Protein AF-A0A2I0SZM1-F1 (afdb_monomer_lite)

Foldseek 3Di:
DDDDDDPPVPPLVQPDDAPVNVVVVVVVVCVVVVVVVVDDPQKDWDDKAWDFDDPPVVDDDDDDDDDDDDDDDDDDDDPPPRQGWIKIKTWHQDPVRDTHIDIDTHSDDDDPPDDPPDFDDPPDPPCPPPPRDRDPVVLVVCVVVVVQPDPRDADEQEDQDPRSLSSVVVCVVSVGHHDYDYDDDLPDPPRCLVVDDCSNRVVSVPDPD

pLDDT: mean 75.68, std 20.12, range [33.06, 96.94]

Radius of gyration: 27.01 Å; chains: 1; bounding box: 49×53×90 Å

Secondary structure (DSSP, 8-state):
--------------SPPPHHHHHHHHHHHHHHTT-GGG--SSEEEEEEEEE---TTTTS----------------SS-------EEEEEEEEEPTTS-EEEEEEEES-------S-SS------TTTTSTT---SHHHHHHHHHTTTT-SSPPPEEEE-SSHHHHHHHHHHHHTT--EEEE-SS-TT-TT-GGGTS-TTT-GGGTS---

Structure (mmCIF, N/CA/C/O backbone):
data_AF-A0A2I0SZM1-F1
#
_entry.id   AF-A0A2I0SZM1-F1
#
loop_
_atom_site.group_PDB
_atom_site.id
_atom_site.type_symbol
_atom_site.label_atom_id
_atom_site.label_alt_id
_atom_site.label_comp_id
_atom_site.label_asym_id
_atom_site.label_entity_id
_atom_site.label_seq_id
_atom_site.pdbx_PDB_ins_code
_atom_site.Cartn_x
_atom_site.Cartn_y
_atom_site.Cartn_z
_atom_site.occupancy
_atom_site.B_iso_or_equiv
_atom_site.auth_seq_id
_atom_site.auth_comp_id
_atom_site.auth_asym_id
_atom_site.auth_atom_id
_atom_site.pdbx_PDB_model_num
ATOM 1 N N . MET A 1 1 ? 16.345 -33.290 -42.755 1.00 33.59 1 MET A N 1
ATOM 2 C CA . MET A 1 1 ? 16.988 -32.038 -42.302 1.00 33.59 1 MET A CA 1
ATOM 3 C C . MET A 1 1 ? 15.909 -31.065 -41.851 1.00 33.59 1 MET A C 1
ATOM 5 O O . MET A 1 1 ? 15.020 -30.788 -42.637 1.00 33.59 1 MET A O 1
ATOM 9 N N . ARG A 1 2 ? 16.054 -30.572 -40.612 1.00 33.69 2 ARG A N 1
ATOM 10 C CA . ARG A 1 2 ? 15.371 -29.437 -39.955 1.00 33.69 2 ARG A CA 1
ATOM 11 C C . ARG A 1 2 ? 13.871 -29.548 -39.620 1.00 33.69 2 ARG A C 1
ATOM 13 O O . ARG A 1 2 ? 13.007 -29.115 -40.369 1.00 33.69 2 ARG A O 1
ATOM 20 N N . ASN A 1 3 ? 13.643 -30.000 -38.381 1.00 33.06 3 ASN A N 1
ATOM 21 C CA . ASN A 1 3 ? 12.605 -29.507 -37.473 1.00 33.06 3 ASN A CA 1
ATOM 22 C C . ASN A 1 3 ? 12.616 -27.971 -37.408 1.00 33.06 3 ASN A C 1
ATOM 24 O O . ASN A 1 3 ? 13.681 -27.382 -37.218 1.00 33.06 3 ASN A O 1
ATOM 28 N N . GLN A 1 4 ? 11.440 -27.348 -37.430 1.00 36.03 4 GLN A N 1
ATOM 29 C CA . GLN A 1 4 ? 11.178 -26.153 -36.631 1.00 36.03 4 GLN A CA 1
ATOM 30 C C . GLN A 1 4 ? 9.855 -26.359 -35.901 1.00 36.03 4 GLN A C 1
ATOM 32 O O . GLN A 1 4 ? 8.766 -26.246 -36.453 1.00 36.03 4 GLN A O 1
ATOM 37 N N . GLU A 1 5 ? 10.024 -26.752 -34.645 1.00 35.25 5 GLU A N 1
ATOM 38 C CA . GLU A 1 5 ? 9.009 -26.927 -33.627 1.00 35.25 5 GLU A CA 1
ATOM 39 C C . GLU A 1 5 ? 8.238 -25.624 -33.407 1.00 35.25 5 GLU A C 1
ATOM 41 O O . GLU A 1 5 ? 8.792 -24.580 -33.059 1.00 35.25 5 GLU A O 1
ATOM 46 N N . THR A 1 6 ? 6.930 -25.718 -33.611 1.00 37.66 6 THR A N 1
ATOM 47 C CA . THR A 1 6 ? 5.867 -25.266 -32.713 1.00 37.66 6 THR A CA 1
ATOM 48 C C . THR A 1 6 ? 6.337 -24.480 -31.478 1.00 37.66 6 THR A C 1
ATOM 50 O O . THR A 1 6 ? 6.344 -24.991 -30.361 1.00 37.66 6 THR A O 1
ATOM 53 N N . ARG A 1 7 ? 6.645 -23.188 -31.632 1.00 34.78 7 ARG A N 1
ATOM 54 C CA . ARG A 1 7 ? 6.675 -22.252 -30.497 1.00 34.78 7 ARG A CA 1
ATOM 55 C C . ARG A 1 7 ? 5.260 -21.782 -30.188 1.00 34.78 7 ARG A C 1
ATOM 57 O O . ARG A 1 7 ? 4.917 -20.614 -30.342 1.00 34.78 7 ARG A O 1
ATOM 64 N N . LEU A 1 8 ? 4.439 -22.712 -29.707 1.00 35.16 8 LEU A N 1
ATOM 65 C CA . LEU A 1 8 ? 3.380 -22.351 -28.777 1.00 35.16 8 LEU A CA 1
ATOM 66 C C . LEU A 1 8 ? 4.114 -21.874 -27.523 1.00 35.16 8 LEU A C 1
ATOM 68 O O . LEU A 1 8 ? 4.539 -22.687 -26.706 1.00 35.16 8 LEU A O 1
ATOM 72 N N . ASN A 1 9 ? 4.354 -20.563 -27.424 1.00 37.22 9 ASN A N 1
ATOM 73 C CA . ASN A 1 9 ? 4.769 -19.935 -26.177 1.00 37.22 9 ASN A CA 1
ATOM 74 C C . ASN A 1 9 ? 3.686 -20.277 -25.158 1.00 37.22 9 ASN A C 1
ATOM 76 O O . ASN A 1 9 ? 2.629 -19.647 -25.120 1.00 37.22 9 ASN A O 1
ATOM 80 N N . ALA A 1 10 ? 3.933 -21.343 -24.400 1.00 39.97 10 ALA A N 1
ATOM 81 C CA . ALA A 1 10 ? 3.102 -21.772 -23.305 1.00 39.97 10 ALA A CA 1
ATOM 82 C C . ALA A 1 10 ? 3.048 -20.598 -22.335 1.00 39.97 10 ALA A C 1
ATOM 84 O O . ALA A 1 10 ? 3.989 -20.328 -21.589 1.00 39.97 10 ALA A O 1
ATOM 85 N N . ASN A 1 11 ? 1.941 -19.870 -22.418 1.00 43.69 11 ASN A N 1
ATOM 86 C CA . ASN A 1 11 ? 1.450 -19.006 -21.377 1.00 43.69 11 ASN A CA 1
ATOM 87 C C . ASN A 1 11 ? 1.309 -19.907 -20.149 1.00 43.69 11 ASN A C 1
ATOM 89 O O . ASN A 1 11 ? 0.293 -20.582 -19.978 1.00 43.69 11 ASN A O 1
ATOM 93 N N . ILE A 1 12 ? 2.378 -20.004 -19.355 1.00 49.50 12 ILE A N 1
ATOM 94 C CA . ILE A 1 12 ? 2.307 -20.513 -17.994 1.00 49.50 12 ILE A CA 1
ATOM 95 C C . ILE A 1 12 ? 1.435 -19.480 -17.297 1.00 49.50 12 ILE A C 1
ATOM 97 O O . ILE A 1 12 ? 1.938 -18.491 -16.769 1.00 49.50 12 ILE A O 1
ATOM 101 N N . LYS A 1 13 ? 0.114 -19.663 -17.398 1.00 48.97 13 LYS A N 1
ATOM 102 C CA . LYS A 1 13 ? -0.854 -18.966 -16.569 1.00 48.97 13 LYS A CA 1
ATOM 103 C C . LYS A 1 13 ? -0.409 -19.258 -15.151 1.00 48.97 13 LYS A C 1
ATOM 105 O O . LYS A 1 13 ? -0.536 -20.380 -14.674 1.00 48.97 13 LYS A O 1
ATOM 110 N N . SER A 1 14 ? 0.235 -18.274 -14.541 1.00 55.75 14 SER A N 1
ATOM 111 C CA . SER A 1 14 ? 0.505 -18.301 -13.120 1.00 55.75 14 SER A CA 1
ATOM 112 C C . SER A 1 14 ? -0.850 -18.508 -12.444 1.00 55.75 14 SER A C 1
ATOM 114 O O . SER A 1 14 ? -1.769 -17.734 -12.705 1.00 55.75 14 SER A O 1
ATOM 116 N N . ASP A 1 15 ? -0.990 -19.525 -11.586 1.00 64.38 15 ASP A N 1
ATOM 117 C CA . ASP A 1 15 ? -2.185 -19.751 -10.740 1.00 64.38 15 ASP A CA 1
ATOM 118 C C . ASP A 1 15 ? -2.414 -18.597 -9.738 1.00 64.38 15 ASP A C 1
ATOM 120 O O . ASP A 1 15 ? -3.257 -18.654 -8.840 1.00 64.38 15 ASP A O 1
ATOM 124 N N . ARG A 1 16 ? -1.610 -17.542 -9.847 1.00 68.31 16 ARG A N 1
ATOM 125 C CA . ARG A 1 16 ? -1.642 -16.373 -9.008 1.00 68.31 16 ARG A CA 1
ATOM 126 C C . ARG A 1 16 ? -2.795 -15.453 -9.389 1.00 68.31 16 ARG A C 1
ATOM 128 O O . ARG A 1 16 ? -2.839 -14.906 -10.486 1.00 68.31 16 ARG A O 1
ATOM 135 N N . VAL A 1 17 ? -3.636 -15.194 -8.396 1.00 73.75 17 VAL A N 1
ATOM 136 C CA . VAL A 1 17 ? -4.671 -14.163 -8.442 1.00 73.75 17 VAL A CA 1
ATOM 137 C C . VAL A 1 17 ? -4.019 -12.783 -8.310 1.00 73.75 17 VAL A C 1
ATOM 139 O O . VAL A 1 17 ? -3.238 -12.539 -7.384 1.00 73.75 17 VAL A O 1
ATOM 142 N N . MET A 1 18 ? -4.322 -11.878 -9.236 1.00 73.25 18 MET A N 1
ATOM 143 C CA . MET A 1 18 ? -3.811 -10.506 -9.230 1.00 73.25 18 MET A CA 1
ATOM 144 C C . MET A 1 18 ? -4.492 -9.668 -8.136 1.00 73.25 18 MET A C 1
ATOM 146 O O . MET A 1 18 ? -5.662 -9.906 -7.830 1.00 73.25 18 MET A O 1
ATOM 150 N N . PRO A 1 19 ? -3.833 -8.635 -7.570 1.00 74.69 19 PRO A N 1
ATOM 151 C CA . PRO A 1 19 ? -4.442 -7.773 -6.550 1.00 74.69 19 PRO A CA 1
ATOM 152 C C . PRO A 1 19 ? -5.808 -7.198 -6.952 1.00 74.69 19 PRO A C 1
ATOM 154 O O . PRO A 1 19 ? -6.708 -7.090 -6.123 1.00 74.69 19 PRO A O 1
ATOM 157 N N . GLU A 1 20 ? -5.997 -6.889 -8.238 1.00 74.31 20 GLU A N 1
ATOM 158 C CA . GLU A 1 20 ? -7.277 -6.416 -8.773 1.00 74.31 20 GLU A CA 1
ATOM 159 C C . GLU A 1 20 ? -8.387 -7.480 -8.683 1.00 74.31 20 GLU A C 1
ATOM 161 O O . GLU A 1 20 ? -9.535 -7.180 -8.347 1.00 74.31 20 GLU A O 1
ATOM 166 N N . GLU A 1 21 ? -8.051 -8.742 -8.940 1.00 80.50 21 GLU A N 1
ATOM 167 C CA . GLU A 1 21 ? -8.977 -9.867 -8.817 1.00 80.50 21 GLU A CA 1
ATOM 168 C C . GLU A 1 21 ? -9.313 -10.144 -7.347 1.00 80.50 21 GLU A C 1
ATOM 170 O O . GLU A 1 21 ? -10.479 -10.373 -7.024 1.00 80.50 21 GLU A O 1
ATOM 175 N N . ILE A 1 22 ? -8.330 -10.025 -6.445 1.00 85.06 22 ILE A N 1
ATOM 176 C CA . ILE A 1 22 ? -8.539 -10.105 -4.991 1.00 85.06 22 ILE A CA 1
ATOM 177 C C . ILE A 1 22 ? -9.497 -8.996 -4.528 1.00 85.06 22 ILE A C 1
ATOM 179 O O . ILE A 1 22 ? -10.453 -9.260 -3.795 1.00 85.06 22 ILE A O 1
ATOM 183 N N . ALA A 1 23 ? -9.298 -7.757 -4.987 1.00 84.69 23 ALA A N 1
ATOM 184 C CA . ALA A 1 23 ? -10.175 -6.635 -4.655 1.00 84.69 23 ALA A CA 1
ATOM 185 C C . ALA A 1 23 ? -11.615 -6.874 -5.143 1.00 84.69 23 ALA A C 1
ATOM 187 O O . ALA A 1 23 ? -12.583 -6.644 -4.409 1.00 84.69 23 ALA A O 1
ATOM 188 N N . ARG A 1 24 ? -11.769 -7.394 -6.369 1.00 87.94 24 ARG A N 1
ATOM 189 C CA . ARG A 1 24 ? -13.074 -7.758 -6.938 1.00 87.94 2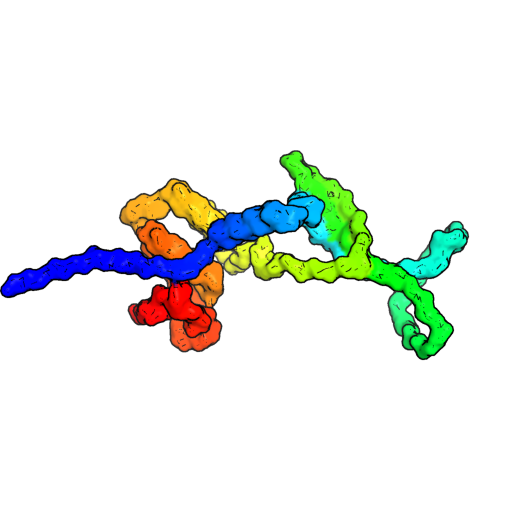4 ARG A CA 1
ATOM 190 C C . ARG A 1 24 ? -13.749 -8.868 -6.136 1.00 87.94 24 ARG A C 1
ATOM 192 O O . ARG A 1 24 ? -14.947 -8.766 -5.865 1.00 87.94 24 ARG A O 1
ATOM 199 N N . TYR A 1 25 ? -12.986 -9.878 -5.725 1.00 93.00 25 TYR A N 1
ATOM 200 C CA . TYR A 1 25 ? -13.462 -10.962 -4.874 1.00 93.00 25 TYR A CA 1
ATOM 201 C C . TYR A 1 25 ? -14.010 -10.431 -3.545 1.00 93.00 25 TYR A C 1
ATOM 203 O O . TYR A 1 25 ? -15.164 -10.703 -3.225 1.00 93.00 25 TYR A O 1
ATOM 211 N N . TYR A 1 26 ? -13.258 -9.606 -2.807 1.00 92.31 26 TYR A N 1
ATOM 212 C CA . TYR A 1 26 ? -13.733 -9.063 -1.528 1.00 92.31 26 TYR A CA 1
ATOM 213 C C . TYR A 1 26 ? -14.965 -8.170 -1.684 1.00 92.31 26 TYR A C 1
ATOM 215 O O . TYR A 1 26 ? -15.902 -8.268 -0.890 1.00 92.31 26 TYR A O 1
ATOM 223 N N . LYS A 1 27 ? -15.017 -7.347 -2.738 1.00 91.06 27 LYS A N 1
ATOM 224 C CA . LYS A 1 27 ? -16.207 -6.542 -3.047 1.00 91.06 27 LYS A CA 1
ATOM 225 C C . LYS A 1 27 ? -17.434 -7.423 -3.287 1.00 91.06 27 LYS A C 1
ATOM 227 O O . LYS A 1 27 ? -18.523 -7.117 -2.801 1.00 91.06 27 LYS A O 1
ATOM 232 N N . HIS A 1 28 ? -17.265 -8.515 -4.030 1.00 94.25 28 HIS A N 1
ATOM 233 C CA . HIS A 1 28 ? -18.331 -9.481 -4.268 1.00 94.25 28 HIS A CA 1
ATOM 234 C C . HIS A 1 28 ? -18.736 -10.206 -2.977 1.00 94.25 28 HIS A C 1
ATOM 236 O O . HIS A 1 28 ? -19.922 -10.285 -2.674 1.00 94.25 28 HIS A O 1
ATOM 242 N N . TYR A 1 29 ? -17.764 -10.644 -2.179 1.00 95.44 29 TYR A N 1
ATOM 243 C CA . TYR A 1 29 ? -17.979 -11.324 -0.905 1.00 95.44 29 TYR A CA 1
ATOM 244 C C . TYR A 1 29 ? -18.788 -10.471 0.079 1.00 95.44 29 TYR A C 1
ATOM 246 O O . TYR A 1 29 ? -19.808 -10.925 0.593 1.00 95.44 29 TYR A O 1
ATOM 254 N N . VAL A 1 30 ? -18.405 -9.203 0.278 1.00 95.00 30 VAL A N 1
ATOM 255 C CA . VAL A 1 30 ? -19.148 -8.256 1.129 1.00 95.00 30 VAL A CA 1
ATOM 256 C C . VAL A 1 30 ? -20.598 -8.120 0.665 1.00 95.00 30 VAL A C 1
ATOM 258 O O . VAL A 1 30 ? -21.500 -8.052 1.500 1.00 95.00 30 VAL A O 1
ATOM 261 N N . LYS A 1 31 ? -20.828 -8.122 -0.656 1.00 93.81 31 LYS A N 1
ATOM 262 C CA . LYS A 1 31 ? -22.170 -8.034 -1.233 1.00 93.81 31 LYS A CA 1
ATOM 263 C C . LYS A 1 31 ? -23.004 -9.287 -0.976 1.00 93.81 31 LYS A C 1
ATOM 265 O O . LYS A 1 31 ? -24.148 -9.165 -0.546 1.00 93.81 31 LYS A O 1
ATOM 270 N N . VAL A 1 32 ? -22.445 -10.460 -1.265 1.00 96.12 32 VAL A N 1
ATOM 271 C CA . VAL A 1 32 ? -23.128 -11.758 -1.141 1.00 96.12 32 VAL A CA 1
ATOM 272 C C . VAL A 1 32 ? -23.446 -12.078 0.318 1.00 96.12 32 VAL A C 1
ATOM 274 O O . VAL A 1 32 ? -24.527 -12.576 0.607 1.00 96.12 32 VAL A O 1
ATOM 277 N N . MET A 1 33 ? -22.550 -11.726 1.240 1.00 96.94 33 MET A N 1
ATOM 278 C CA . MET A 1 33 ? -22.712 -11.996 2.672 1.00 96.94 33 MET A CA 1
ATOM 279 C C . MET A 1 33 ? -23.551 -10.941 3.412 1.00 96.94 33 MET A C 1
ATOM 281 O O . MET A 1 33 ? -23.708 -11.029 4.628 1.00 96.94 33 MET A O 1
ATOM 285 N N . GLY A 1 34 ? -24.077 -9.922 2.720 1.00 95.31 34 GLY A N 1
ATOM 286 C CA . GLY A 1 34 ? -24.935 -8.906 3.341 1.00 95.31 34 GLY A CA 1
ATOM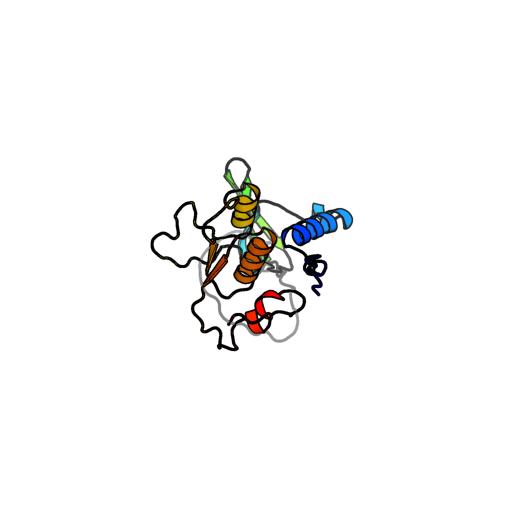 287 C C . GLY A 1 34 ? -24.216 -8.014 4.364 1.00 95.31 34 GLY A C 1
ATOM 288 O O . GLY A 1 34 ? -24.850 -7.475 5.275 1.00 95.31 34 GLY A O 1
ATOM 289 N N . LEU A 1 35 ? -22.890 -7.874 4.255 1.00 95.88 35 LEU A N 1
ATOM 290 C CA . LEU A 1 35 ? -22.073 -7.166 5.243 1.00 95.88 35 LEU A CA 1
ATOM 291 C C . LEU A 1 35 ? -22.054 -5.646 5.033 1.00 95.88 35 LEU A C 1
ATOM 293 O O . LEU A 1 35 ? -21.604 -4.929 5.921 1.00 95.88 35 LEU A O 1
ATOM 297 N N . GLN A 1 36 ? -22.564 -5.140 3.904 1.00 93.94 36 GLN A N 1
ATOM 298 C CA . GLN A 1 36 ? -22.481 -3.730 3.485 1.00 93.94 36 GLN A CA 1
ATOM 299 C C . GLN A 1 36 ? -22.924 -2.752 4.580 1.00 93.94 36 GLN A C 1
ATOM 301 O O . GLN A 1 36 ? -22.289 -1.721 4.778 1.00 93.94 36 GLN A O 1
ATOM 306 N N . LYS A 1 37 ? -23.986 -3.091 5.322 1.00 93.81 37 LYS A N 1
ATOM 307 C CA . LYS A 1 37 ? -24.546 -2.250 6.393 1.00 93.81 37 LYS A CA 1
ATOM 308 C C . LYS A 1 37 ? -23.550 -1.939 7.519 1.00 93.81 37 LYS A C 1
ATOM 310 O O . LYS A 1 37 ? -23.685 -0.905 8.177 1.00 93.81 37 LYS A O 1
ATOM 315 N N . ASN A 1 38 ? -22.555 -2.808 7.709 1.00 93.12 38 ASN A N 1
ATOM 316 C CA . ASN A 1 38 ? -21.538 -2.700 8.752 1.00 93.12 38 ASN A CA 1
ATOM 317 C C . ASN A 1 38 ? -20.323 -1.865 8.315 1.00 93.12 38 ASN A C 1
ATOM 319 O O . ASN A 1 38 ? -19.473 -1.565 9.146 1.00 93.12 38 ASN A O 1
ATOM 323 N N . PHE A 1 39 ? -20.219 -1.494 7.035 1.00 92.38 39 PHE A N 1
ATOM 324 C CA . PHE A 1 39 ? -19.108 -0.690 6.529 1.00 92.38 39 PHE A CA 1
ATOM 325 C C . PHE A 1 39 ? -19.449 0.802 6.555 1.00 92.38 39 PHE A C 1
ATOM 327 O O . PHE A 1 39 ? -20.594 1.215 6.339 1.00 92.38 39 PHE A O 1
ATOM 334 N N . ARG A 1 40 ? -18.428 1.617 6.817 1.00 91.25 40 ARG A N 1
ATOM 335 C CA . ARG A 1 40 ? -18.443 3.072 6.662 1.00 91.25 40 ARG A CA 1
ATOM 336 C C . ARG A 1 40 ? -17.210 3.462 5.862 1.00 91.25 40 ARG A C 1
ATOM 338 O O . ARG A 1 40 ? -16.111 3.013 6.181 1.00 91.25 40 ARG A O 1
ATOM 345 N N . ASP A 1 41 ? -17.404 4.232 4.802 1.00 90.69 41 ASP A N 1
ATOM 346 C CA . ASP A 1 41 ? -16.338 4.741 3.949 1.00 90.69 41 ASP A CA 1
ATOM 347 C C . ASP A 1 41 ? -15.950 6.172 4.346 1.00 90.69 41 ASP A C 1
ATOM 349 O O . ASP A 1 41 ? -16.674 6.867 5.060 1.00 90.69 41 ASP A O 1
ATOM 353 N N . ASN A 1 42 ? -14.767 6.603 3.900 1.00 92.38 42 ASN A N 1
ATOM 354 C CA . ASN A 1 42 ? -14.210 7.931 4.186 1.00 92.38 42 ASN A CA 1
ATOM 355 C C . ASN A 1 42 ? -14.099 8.272 5.685 1.00 92.38 42 ASN A C 1
ATOM 357 O O . ASN A 1 42 ? -14.144 9.442 6.057 1.00 92.38 42 ASN A O 1
ATOM 361 N N . VAL A 1 43 ? -13.939 7.265 6.545 1.00 93.94 43 VAL A N 1
ATOM 362 C CA . VAL A 1 43 ? -13.770 7.420 7.995 1.00 93.94 43 VAL A CA 1
ATOM 363 C C . VAL A 1 43 ? -12.300 7.271 8.379 1.00 93.94 43 VAL A C 1
ATOM 365 O O . VAL A 1 43 ? -11.654 6.292 8.013 1.00 93.94 43 VAL A O 1
ATOM 368 N N . TYR A 1 44 ? -11.797 8.222 9.163 1.00 94.31 44 TYR A N 1
ATOM 369 C CA . TYR A 1 44 ? -10.435 8.256 9.683 1.00 94.31 44 TYR A CA 1
ATOM 370 C C . TYR A 1 44 ? -10.463 8.187 11.204 1.00 94.31 44 TYR A C 1
ATOM 372 O O . TYR A 1 44 ? -11.036 9.057 11.857 1.00 94.31 44 TYR A O 1
ATOM 380 N N . ILE A 1 45 ? -9.835 7.158 11.768 1.00 95.19 45 ILE A N 1
ATOM 381 C CA . ILE A 1 45 ? -9.692 6.996 13.217 1.00 95.19 45 ILE A CA 1
ATOM 382 C C . ILE A 1 45 ? -8.455 7.762 13.676 1.00 95.19 45 ILE A C 1
ATOM 384 O O . ILE A 1 45 ? -7.371 7.569 13.133 1.00 95.19 45 ILE A O 1
ATOM 388 N N . THR A 1 46 ? -8.615 8.627 14.675 1.00 96.12 46 THR A N 1
ATOM 389 C CA . THR A 1 46 ? -7.537 9.473 15.210 1.00 96.12 46 THR A CA 1
ATOM 390 C C . THR A 1 46 ? -7.160 9.118 16.644 1.00 96.12 46 THR A C 1
ATOM 392 O O . THR A 1 46 ? -6.062 9.449 17.083 1.00 96.12 46 THR A O 1
ATOM 395 N N . SER A 1 47 ? -8.037 8.445 17.395 1.00 95.44 47 SER A N 1
ATOM 396 C CA . SER A 1 47 ? -7.765 8.061 18.782 1.00 95.44 47 SER A CA 1
ATOM 397 C C . SER A 1 47 ? -8.580 6.836 19.188 1.00 95.44 47 SER A C 1
ATOM 399 O O . SER A 1 47 ? -9.756 6.733 18.845 1.00 95.44 47 SER A O 1
ATOM 401 N N . VAL A 1 48 ? -7.951 5.931 19.939 1.00 94.50 48 VAL A N 1
ATOM 402 C CA . VAL A 1 48 ? -8.593 4.803 20.622 1.00 94.50 48 VAL A CA 1
ATOM 403 C C . VAL A 1 48 ? -8.092 4.807 22.066 1.00 94.50 48 VAL A C 1
ATOM 405 O O . VAL A 1 48 ? -6.902 4.609 22.308 1.00 94.50 48 VAL A O 1
ATOM 408 N N . SER A 1 49 ? -8.978 5.064 23.023 1.00 92.00 49 SER A N 1
ATOM 409 C CA . SER A 1 49 ? -8.660 5.236 24.447 1.00 92.00 49 SER A CA 1
ATOM 410 C C . SER A 1 49 ? -9.588 4.389 25.312 1.00 92.00 49 SER A C 1
ATOM 412 O O . SER A 1 49 ? -10.771 4.241 25.022 1.00 92.00 49 SER A O 1
ATOM 414 N N . ARG A 1 50 ? -9.070 3.810 26.401 1.00 86.75 50 ARG A N 1
ATOM 415 C CA . ARG A 1 50 ? -9.905 3.084 27.368 1.00 86.75 50 ARG A CA 1
ATOM 416 C C . ARG A 1 50 ? -10.584 4.084 28.298 1.00 86.75 50 ARG A C 1
ATOM 418 O O . ARG A 1 50 ? -9.889 4.812 29.003 1.00 86.75 50 ARG A O 1
ATOM 425 N N . LEU A 1 51 ? -11.915 4.075 28.340 1.00 75.50 51 LEU A N 1
ATOM 426 C CA . LEU A 1 51 ? -12.681 4.855 29.303 1.00 75.50 51 LEU A CA 1
ATOM 427 C C . LEU A 1 51 ? -12.953 4.007 30.549 1.00 75.50 51 LEU A C 1
ATOM 429 O O . LEU A 1 51 ? -13.425 2.869 30.463 1.00 75.50 51 LEU A O 1
ATOM 433 N N . TYR A 1 52 ? -12.676 4.576 31.717 1.00 65.25 52 TYR A N 1
ATOM 434 C CA . TYR A 1 52 ? -13.154 4.042 32.985 1.00 65.25 52 TYR A CA 1
ATOM 435 C C . TYR A 1 52 ? -14.326 4.900 33.419 1.00 65.25 52 TYR A C 1
ATOM 437 O O . TYR A 1 52 ? -14.147 6.078 33.715 1.00 65.25 52 TYR A O 1
ATOM 445 N N . ARG A 1 53 ? -15.526 4.323 33.438 1.00 58.28 53 ARG A N 1
ATOM 446 C CA . ARG A 1 53 ? -16.670 4.988 34.053 1.00 58.28 53 ARG A CA 1
ATOM 447 C C . ARG A 1 53 ? -16.694 4.608 35.529 1.00 58.28 53 ARG A C 1
ATOM 449 O O . ARG A 1 53 ? -16.945 3.444 35.849 1.00 58.28 53 ARG A O 1
ATOM 456 N N . GLY A 1 54 ? -16.353 5.562 36.395 1.00 52.81 54 GLY A N 1
ATOM 457 C CA . GLY A 1 54 ? -16.624 5.462 37.827 1.00 52.81 54 GLY A CA 1
ATOM 458 C C . GLY A 1 54 ? -18.132 5.355 38.055 1.00 52.81 54 GLY A C 1
ATOM 459 O O . GLY A 1 54 ? -18.922 5.749 37.198 1.00 52.81 54 GLY A O 1
ATOM 460 N N . LYS A 1 55 ? -18.551 4.763 39.172 1.00 49.56 55 LYS A N 1
ATOM 461 C CA . LYS A 1 55 ? -19.970 4.515 39.466 1.00 49.56 55 LYS A CA 1
ATOM 462 C C . LYS A 1 55 ? -20.702 5.759 39.999 1.00 49.56 55 LYS A C 1
ATOM 464 O O . LYS A 1 55 ? -21.841 5.627 40.425 1.00 49.56 55 LYS A O 1
ATOM 469 N N . ASP A 1 56 ? -20.072 6.931 39.934 1.00 48.25 56 ASP A N 1
ATOM 470 C CA . ASP A 1 56 ? -20.462 8.099 40.730 1.00 48.25 56 ASP A CA 1
ATOM 471 C C . ASP A 1 56 ? -21.123 9.224 39.903 1.00 48.25 56 ASP A C 1
ATOM 473 O O . ASP A 1 56 ? -21.545 10.227 40.461 1.00 48.25 56 ASP A O 1
ATOM 477 N N . ASP A 1 57 ? -21.307 9.053 38.586 1.00 47.34 57 ASP A N 1
ATOM 478 C CA . ASP A 1 57 ? -21.876 10.099 37.707 1.00 47.34 57 ASP A CA 1
ATOM 479 C C . ASP A 1 57 ? -23.419 10.219 37.750 1.00 47.34 57 ASP A C 1
ATOM 481 O O . ASP A 1 57 ? -24.001 10.937 36.935 1.00 47.34 57 ASP A O 1
ATOM 485 N N 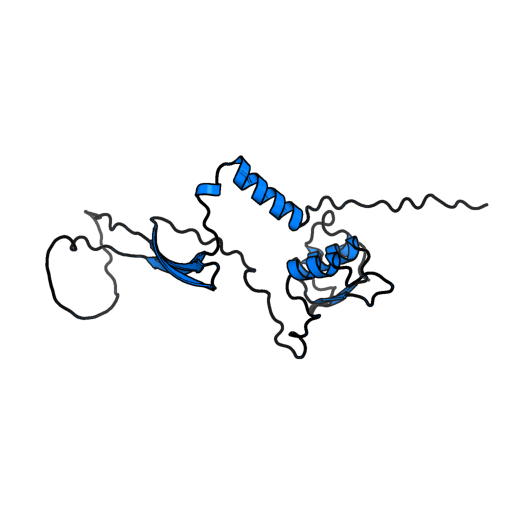. GLU A 1 58 ? -24.107 9.523 38.662 1.00 49.75 58 GLU A N 1
ATOM 486 C CA . GLU A 1 58 ? -25.547 9.737 38.897 1.00 49.75 58 GLU A CA 1
ATOM 487 C C . GLU A 1 58 ? -25.852 10.696 40.055 1.00 49.75 58 GLU A C 1
ATOM 489 O O . GLU A 1 58 ? -27.016 11.037 40.237 1.00 49.75 58 GLU A O 1
ATOM 494 N N . ASP A 1 59 ? -24.854 11.229 40.771 1.00 47.41 59 ASP A N 1
ATOM 495 C CA . ASP A 1 59 ? -25.122 12.256 41.781 1.00 47.41 59 ASP A CA 1
ATOM 496 C C . ASP A 1 59 ? -23.983 13.280 41.936 1.00 47.41 59 ASP A C 1
ATOM 498 O O . ASP A 1 59 ? -22.872 12.951 42.335 1.00 47.41 59 ASP A O 1
ATOM 502 N N . ARG A 1 60 ? -24.353 14.556 41.739 1.00 38.22 60 ARG A N 1
ATOM 503 C CA . ARG A 1 60 ? -23.698 15.807 42.190 1.00 38.22 60 ARG A CA 1
ATOM 504 C C . ARG A 1 60 ? -22.599 16.457 41.334 1.00 38.22 60 ARG A C 1
ATOM 506 O O . ARG A 1 60 ? -21.435 16.090 41.326 1.00 38.22 60 ARG A O 1
ATOM 513 N N . SER A 1 61 ? -23.019 17.567 40.723 1.00 43.69 61 SER A N 1
ATOM 514 C CA . SER A 1 61 ? -22.462 18.923 40.890 1.00 43.69 61 SER A CA 1
ATOM 515 C C . SER A 1 61 ? -21.072 19.089 41.544 1.00 43.69 61 SER A C 1
ATOM 517 O O . SER A 1 61 ? -20.918 18.849 42.738 1.00 43.69 61 SER A O 1
ATOM 519 N N . GLU A 1 62 ? -20.190 19.725 40.765 1.00 44.28 62 GLU A N 1
ATOM 520 C CA . GLU A 1 62 ? -19.086 20.635 41.129 1.00 44.28 62 GLU A CA 1
ATOM 521 C C . GLU A 1 62 ? -17.786 20.107 41.794 1.00 44.28 62 GLU A C 1
ATOM 523 O O . GLU A 1 62 ? -17.783 19.417 42.806 1.00 44.28 62 GLU A O 1
ATOM 528 N N . ILE A 1 63 ? -16.682 20.676 41.270 1.00 36.34 63 ILE A N 1
ATOM 529 C CA . ILE A 1 63 ? -15.349 20.966 41.853 1.00 36.34 63 ILE A CA 1
ATOM 530 C C . ILE A 1 63 ? -14.165 20.056 41.438 1.00 36.34 63 ILE A C 1
ATOM 532 O O . ILE A 1 63 ? -13.907 19.005 42.001 1.00 36.34 63 ILE A O 1
ATOM 536 N N . ASN A 1 64 ? -13.438 20.580 40.441 1.00 36.03 64 ASN A N 1
ATOM 537 C CA . ASN A 1 64 ? -11.990 20.824 40.295 1.00 36.03 64 ASN A CA 1
ATOM 538 C C . ASN A 1 64 ? -10.885 19.834 40.760 1.00 36.03 64 ASN A C 1
ATOM 540 O O . ASN A 1 64 ? -10.894 19.292 41.855 1.00 36.03 64 ASN A O 1
ATOM 544 N N . GLU A 1 65 ? -9.824 19.862 39.939 1.00 38.41 65 GLU A N 1
ATOM 545 C CA . GLU A 1 65 ? -8.395 19.659 40.240 1.00 38.41 65 GLU A CA 1
ATOM 546 C C . GLU A 1 65 ? -7.820 18.243 40.455 1.00 38.41 65 GLU A C 1
ATOM 548 O O . GLU A 1 65 ? -7.852 17.672 41.534 1.00 38.41 65 GLU A O 1
ATOM 553 N N . GLY A 1 66 ? -7.102 17.780 39.421 1.00 35.97 66 GLY A N 1
ATOM 554 C CA . GLY A 1 66 ? -5.695 17.390 39.559 1.00 35.97 66 GLY A CA 1
ATOM 555 C C . GLY A 1 66 ? -5.342 15.998 40.112 1.00 35.97 66 GLY A C 1
ATOM 556 O O . GLY A 1 66 ? -5.648 15.646 41.237 1.00 35.97 66 GLY A O 1
ATOM 557 N N . ILE A 1 67 ? -4.452 15.338 39.357 1.00 39.69 67 ILE A N 1
ATOM 558 C CA . ILE A 1 67 ? -3.360 14.453 39.822 1.00 39.69 67 ILE A CA 1
ATOM 559 C C . ILE A 1 67 ? -3.565 12.925 39.705 1.00 39.69 67 ILE A C 1
ATOM 561 O O . ILE A 1 67 ? -4.280 12.273 40.450 1.00 39.69 67 ILE A O 1
ATOM 565 N N . SER A 1 68 ? -2.756 12.399 38.776 1.00 37.97 68 SER A N 1
ATOM 566 C CA . SER A 1 68 ? -1.904 11.198 38.800 1.00 37.97 68 SER A CA 1
ATOM 567 C C . SER A 1 68 ? -2.484 9.814 39.102 1.00 37.97 68 SER A C 1
ATOM 569 O O . SER A 1 68 ? -2.840 9.448 40.214 1.00 37.97 68 SER A O 1
ATOM 571 N N . THR A 1 69 ? -2.308 8.968 38.088 1.00 48.44 69 THR A N 1
ATOM 572 C CA . THR A 1 69 ? -2.053 7.529 38.177 1.00 48.44 69 THR A CA 1
ATOM 573 C C . THR A 1 69 ? -1.147 7.141 39.349 1.00 48.44 69 THR A C 1
ATOM 575 O O . THR A 1 69 ? -0.028 7.653 39.423 1.00 48.44 69 THR A O 1
ATOM 578 N N . GLN A 1 70 ? -1.573 6.167 40.160 1.00 38.94 70 GLN A N 1
ATOM 579 C CA . GLN A 1 70 ? -0.770 5.021 40.619 1.00 38.94 70 GLN A CA 1
ATOM 580 C C . GLN A 1 70 ? -1.623 4.030 41.437 1.00 38.94 70 GLN A C 1
ATOM 582 O O . GLN A 1 70 ? -2.432 4.440 42.255 1.00 38.94 70 GLN A O 1
ATOM 587 N N . HIS A 1 71 ? -1.411 2.736 41.160 1.00 43.50 71 HIS A N 1
ATOM 588 C CA . HIS A 1 71 ? -1.603 1.560 42.022 1.00 43.50 71 HIS A CA 1
ATOM 589 C C . HIS A 1 71 ? -2.767 1.520 43.020 1.00 43.50 71 HIS A C 1
ATOM 591 O O . HIS A 1 71 ? -2.675 2.138 44.068 1.00 43.50 71 HIS A O 1
ATOM 597 N N . LEU A 1 72 ? -3.711 0.594 42.804 1.00 36.38 72 LEU A N 1
ATOM 598 C CA . LEU A 1 72 ? -4.217 -0.263 43.883 1.00 36.38 72 LEU A CA 1
ATOM 599 C C . LEU A 1 72 ? -4.490 -1.675 43.342 1.00 36.38 72 LEU A C 1
ATOM 601 O O . LEU A 1 72 ? -5.360 -1.892 42.496 1.00 36.38 72 LEU A O 1
ATOM 605 N N . GLU A 1 73 ? -3.698 -2.625 43.833 1.00 42.28 73 GLU A N 1
ATOM 606 C CA . GLU A 1 73 ? -4.078 -4.029 43.941 1.00 42.28 73 GLU A CA 1
ATOM 607 C C . GLU A 1 73 ? -5.315 -4.109 44.844 1.00 42.28 73 GLU A C 1
ATOM 609 O O . GLU A 1 73 ? -5.373 -3.436 45.872 1.00 42.28 73 GLU A O 1
ATOM 614 N N . MET A 1 74 ? -6.318 -4.903 44.470 1.00 38.38 74 MET A N 1
ATOM 615 C CA . MET A 1 74 ? -7.436 -5.212 45.361 1.00 38.38 74 MET A CA 1
ATOM 616 C C . MET A 1 74 ? -7.767 -6.697 45.266 1.00 38.38 74 MET A C 1
ATOM 618 O O . MET A 1 74 ? -8.262 -7.183 44.242 1.00 38.38 74 MET A O 1
ATOM 622 N N . GLU A 1 75 ? -7.455 -7.390 46.359 1.00 40.25 75 GLU A N 1
ATOM 623 C CA . GLU A 1 75 ? -8.029 -8.670 46.736 1.00 40.25 75 GLU A CA 1
ATOM 624 C C . GLU A 1 75 ? -9.524 -8.519 47.052 1.00 40.25 75 GLU A C 1
ATOM 626 O O . GLU A 1 75 ? -9.974 -7.517 47.599 1.00 40.25 75 GLU A O 1
ATOM 631 N N . ASP A 1 76 ? -10.234 -9.565 46.644 1.00 40.91 76 ASP A N 1
ATOM 632 C CA . ASP A 1 76 ? -11.531 -10.089 47.065 1.00 40.91 76 ASP A CA 1
ATOM 633 C C . ASP A 1 76 ? -12.763 -9.170 47.245 1.00 40.91 76 ASP A C 1
ATOM 635 O O . ASP A 1 76 ? -12.802 -8.215 48.012 1.00 40.91 76 ASP A O 1
ATOM 639 N N . GLY A 1 77 ? -13.858 -9.579 46.590 1.00 43.62 77 GLY A N 1
ATOM 640 C CA . GLY A 1 77 ? -15.181 -9.396 47.191 1.00 43.62 77 GLY A CA 1
ATOM 641 C C . GLY A 1 77 ? -16.082 -8.224 46.786 1.00 43.62 77 GLY A C 1
ATOM 642 O O . GLY A 1 77 ? -16.949 -7.900 47.579 1.00 43.62 77 GLY A O 1
ATOM 643 N N . GLN A 1 78 ? -15.965 -7.615 45.596 1.00 42.78 78 GLN A N 1
ATOM 644 C CA . GLN A 1 78 ? -17.092 -7.031 44.816 1.00 42.78 78 GLN A CA 1
ATOM 645 C C . GLN A 1 78 ? -16.549 -6.266 43.600 1.00 42.78 78 GLN A C 1
ATOM 647 O O . GLN A 1 78 ? -16.361 -5.050 43.614 1.00 42.78 78 GLN A O 1
ATOM 652 N N . LYS A 1 79 ? -16.312 -6.978 42.492 1.00 44.38 79 LYS A N 1
ATOM 653 C CA . LYS A 1 79 ? -16.02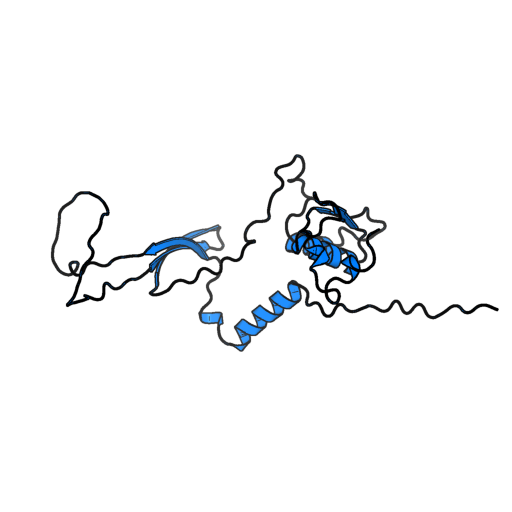7 -6.338 41.200 1.00 44.38 79 LYS A CA 1
ATOM 654 C C . LYS A 1 79 ? -17.295 -5.647 40.705 1.00 44.38 79 LYS A C 1
ATOM 656 O O . LYS A 1 79 ? -18.062 -6.218 39.935 1.00 44.38 79 LYS A O 1
ATOM 661 N N . SER A 1 80 ? -17.503 -4.404 41.137 1.00 43.38 80 SER A N 1
ATOM 662 C CA . SER A 1 80 ? -18.265 -3.429 40.364 1.00 43.38 80 SER A CA 1
ATOM 663 C C . SER A 1 80 ? -17.723 -3.501 38.938 1.00 43.38 80 SER A C 1
ATOM 665 O O . SER A 1 80 ? -16.551 -3.203 38.704 1.00 43.38 80 SER A O 1
ATOM 667 N N . LEU A 1 81 ? -18.522 -4.027 38.010 1.00 46.84 81 LEU A N 1
ATOM 668 C CA . LEU A 1 81 ? -18.155 -4.146 36.606 1.00 46.84 81 LEU A CA 1
ATOM 669 C C . LEU A 1 81 ? -18.025 -2.725 36.055 1.00 46.84 81 LEU A C 1
ATOM 671 O O . LEU A 1 81 ? -18.982 -2.173 35.518 1.00 46.84 81 LEU A O 1
ATOM 675 N N . ILE A 1 82 ? -16.849 -2.114 36.224 1.00 53.28 82 ILE A N 1
ATOM 676 C CA . ILE A 1 82 ? -16.465 -0.905 35.502 1.00 53.28 82 ILE A CA 1
ATOM 677 C C . ILE A 1 82 ? -16.728 -1.241 34.039 1.00 53.28 82 ILE A C 1
ATOM 679 O O . ILE A 1 82 ? -16.108 -2.159 33.498 1.00 53.28 82 ILE A O 1
ATOM 683 N N . LYS A 1 83 ? -17.698 -0.571 33.420 1.00 59.19 83 LYS A N 1
ATOM 684 C CA . LYS A 1 83 ? -18.054 -0.802 32.021 1.00 59.19 83 LYS A CA 1
ATOM 685 C C . LYS A 1 83 ? -16.880 -0.284 31.185 1.00 59.19 83 LYS A C 1
ATOM 687 O O . LYS A 1 83 ? -16.760 0.915 30.952 1.00 59.19 83 LYS A O 1
ATOM 692 N N . ARG A 1 84 ? -15.938 -1.179 30.865 1.00 64.25 84 ARG A N 1
ATOM 693 C CA . ARG A 1 84 ? -14.679 -0.894 30.157 1.00 64.25 84 ARG A CA 1
ATOM 694 C C . ARG A 1 84 ? -14.975 -0.659 28.680 1.00 64.25 84 ARG A C 1
ATOM 696 O O . ARG A 1 84 ? -14.722 -1.526 27.854 1.00 64.25 84 ARG A O 1
ATOM 703 N N . ASN A 1 85 ? -15.531 0.499 28.358 1.00 80.88 85 ASN A N 1
ATOM 704 C CA . ASN A 1 85 ? -15.760 0.869 26.971 1.00 80.88 85 ASN A CA 1
ATOM 705 C C . ASN A 1 85 ? -14.519 1.574 26.416 1.00 80.88 85 ASN A C 1
ATOM 707 O O . ASN A 1 85 ? -13.903 2.410 27.077 1.00 80.88 85 ASN A O 1
ATOM 711 N N . TRP A 1 86 ? -14.155 1.237 25.187 1.00 89.19 86 TRP A N 1
ATOM 712 C CA . TRP A 1 86 ? -13.220 2.008 24.386 1.00 89.19 86 TRP A CA 1
ATOM 713 C C . TRP A 1 86 ? -13.940 3.218 23.819 1.00 89.19 86 TRP A C 1
ATOM 715 O O . TRP A 1 86 ? -14.988 3.081 23.194 1.00 89.19 86 TRP A O 1
ATOM 725 N N . GLU A 1 87 ? -13.363 4.388 24.026 1.00 92.88 87 GLU A N 1
ATOM 726 C CA . GLU A 1 87 ? -13.675 5.589 23.277 1.00 92.88 87 GLU A CA 1
ATOM 727 C C . GLU A 1 87 ? -12.867 5.568 21.976 1.00 92.88 87 GLU A C 1
ATOM 729 O O . GLU A 1 87 ? -11.648 5.388 21.983 1.00 92.88 87 GLU A O 1
ATOM 734 N N . VAL A 1 88 ? -13.548 5.741 20.849 1.00 94.19 88 VAL A N 1
ATOM 735 C CA . VAL A 1 88 ? -12.938 5.805 19.524 1.00 94.19 88 VAL A CA 1
ATOM 736 C C . VAL A 1 88 ? -13.340 7.123 18.884 1.00 94.19 88 VAL A C 1
ATOM 738 O O . VAL A 1 88 ? -14.523 7.384 18.661 1.00 94.19 88 VAL A O 1
ATOM 741 N N . ARG A 1 89 ? -12.349 7.958 18.581 1.00 96.31 89 ARG A N 1
ATOM 742 C CA . ARG A 1 89 ? -12.546 9.272 17.960 1.00 96.31 89 ARG A CA 1
ATOM 743 C C . ARG A 1 89 ? -11.973 9.285 16.557 1.00 96.31 89 ARG A C 1
ATOM 745 O O . ARG A 1 89 ? -11.008 8.580 16.248 1.00 96.31 89 ARG A O 1
ATOM 752 N N . GLY A 1 90 ? -1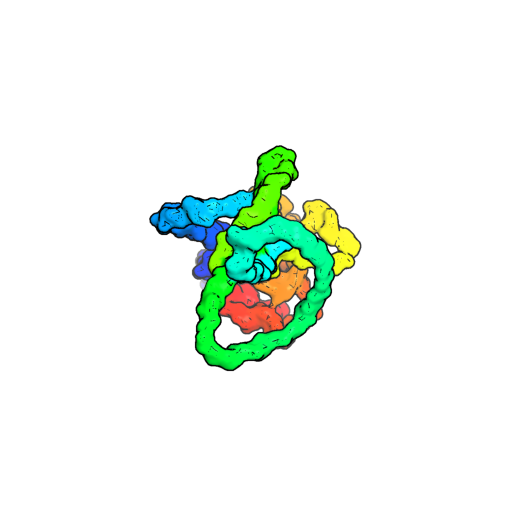2.575 10.106 15.715 1.00 96.69 90 GLY A N 1
ATOM 753 C CA . GLY A 1 90 ? -12.185 10.224 14.326 1.00 96.69 90 GLY A CA 1
ATOM 754 C C . GLY A 1 90 ? -12.939 11.324 13.608 1.00 96.69 90 GLY A C 1
ATOM 755 O O . GLY A 1 90 ? -13.642 12.126 14.222 1.00 96.69 90 GLY A O 1
ATOM 756 N N . TYR A 1 91 ? -12.796 11.347 12.291 1.00 96.81 91 TYR A N 1
ATOM 757 C CA . TYR A 1 91 ? -13.583 12.204 11.418 1.00 96.81 91 TYR A CA 1
ATOM 758 C C . TYR A 1 91 ? -14.017 11.451 10.163 1.00 96.81 91 TYR A C 1
ATOM 760 O O . TYR A 1 91 ? -13.321 10.555 9.684 1.00 96.81 91 TYR A O 1
ATOM 768 N N . GLN A 1 92 ? -15.176 11.817 9.627 1.00 95.62 92 GLN A N 1
ATOM 769 C CA . GLN A 1 92 ? -15.595 11.433 8.288 1.00 95.62 92 GLN A CA 1
ATOM 770 C C . GLN A 1 92 ? -15.244 12.564 7.322 1.00 95.62 92 GLN A C 1
ATOM 772 O O . GLN A 1 92 ? -15.574 13.723 7.574 1.00 95.62 92 GLN A O 1
ATOM 777 N N . ARG A 1 93 ? -14.566 12.240 6.222 1.00 95.06 93 ARG A N 1
ATOM 778 C CA . ARG A 1 93 ? -14.268 13.199 5.157 1.00 95.06 93 ARG A CA 1
ATOM 779 C C . ARG A 1 93 ? -15.447 13.266 4.191 1.00 95.06 93 ARG A C 1
ATOM 781 O O . ARG A 1 93 ? -15.765 12.273 3.536 1.00 95.06 93 ARG A O 1
ATOM 788 N N . ALA A 1 94 ? -16.083 14.427 4.111 1.00 90.31 94 ALA A N 1
ATOM 789 C CA . ALA A 1 94 ? -17.170 14.692 3.182 1.00 90.31 94 ALA A CA 1
ATOM 790 C C . ALA A 1 94 ? -16.643 14.954 1.759 1.00 90.31 94 ALA A C 1
ATOM 792 O O . ALA A 1 94 ? -15.446 15.141 1.528 1.00 90.31 94 ALA A O 1
ATOM 793 N N . THR A 1 95 ? -17.549 14.950 0.780 1.00 89.44 95 THR A N 1
ATOM 794 C CA . THR A 1 95 ? -17.217 15.125 -0.645 1.00 89.44 95 THR A CA 1
ATOM 795 C C . THR A 1 95 ? -16.664 16.507 -0.978 1.00 89.44 95 THR A C 1
ATOM 797 O O . THR A 1 95 ? -15.936 16.649 -1.953 1.00 89.44 95 THR A O 1
ATOM 800 N N . ASP A 1 96 ? -17.000 17.517 -0.178 1.00 91.81 96 ASP A N 1
ATOM 801 C CA . ASP A 1 96 ? -16.497 18.890 -0.288 1.00 91.81 96 ASP A CA 1
ATOM 802 C C . ASP A 1 96 ? -15.120 19.083 0.376 1.00 91.81 96 ASP A C 1
ATOM 804 O O . ASP A 1 96 ? -14.592 20.191 0.407 1.00 91.81 96 ASP A O 1
ATOM 808 N N . GLY A 1 97 ? -14.530 18.006 0.908 1.00 88.88 97 GLY A N 1
ATOM 809 C CA . GLY A 1 97 ? -13.260 18.036 1.627 1.00 88.88 97 GLY A CA 1
ATOM 810 C C . GLY A 1 97 ? -13.381 18.447 3.095 1.00 88.88 97 GLY A C 1
ATOM 811 O O . GLY A 1 97 ? -12.375 18.415 3.801 1.00 88.88 97 GLY A O 1
ATOM 812 N N . SER A 1 98 ? -14.578 18.790 3.582 1.00 93.38 98 SER A N 1
ATOM 813 C CA . SER A 1 98 ? -14.792 19.080 5.000 1.00 93.38 98 SER A CA 1
ATOM 814 C C . SER A 1 98 ? -14.678 17.815 5.861 1.00 93.38 98 SER A C 1
ATOM 816 O O . SER A 1 98 ? -14.865 16.684 5.397 1.00 93.38 98 SER A O 1
ATOM 818 N N . HIS A 1 99 ? -14.333 18.002 7.137 1.00 96.31 99 HIS A N 1
ATOM 819 C CA . HIS A 1 99 ? -14.178 16.922 8.109 1.00 96.31 99 HIS A CA 1
ATOM 820 C C . HIS A 1 99 ? -15.262 17.018 9.183 1.00 96.31 99 HIS A C 1
ATOM 822 O O . HIS A 1 99 ? -15.321 17.998 9.925 1.00 96.31 99 HIS A O 1
ATOM 828 N N . VAL A 1 100 ? -16.085 15.976 9.298 1.00 95.50 100 VAL A N 1
ATOM 829 C CA . VAL A 1 100 ? -17.118 15.858 10.333 1.00 95.50 100 VAL A CA 1
ATOM 830 C C . VAL A 1 100 ? -16.583 14.971 11.461 1.00 95.50 100 VAL A C 1
ATOM 832 O O . VAL A 1 100 ? -16.416 13.768 11.242 1.00 95.50 100 VAL A O 1
ATOM 835 N N . PRO A 1 101 ? -16.272 15.518 12.650 1.00 96.81 101 PRO A N 1
ATOM 836 C CA . PRO A 1 101 ? -15.749 14.723 13.753 1.00 96.81 101 PRO A CA 1
ATOM 837 C C . PRO A 1 101 ? -16.822 13.791 14.327 1.00 96.81 101 PRO A C 1
ATOM 839 O O . PRO A 1 101 ? -18.007 14.120 14.349 1.00 96.81 101 PRO A O 1
ATOM 842 N N . PHE A 1 102 ? -16.398 12.642 14.844 1.00 95.19 102 PHE A N 1
ATOM 843 C CA . PHE A 1 102 ? -17.256 11.729 15.593 1.00 95.19 102 PHE A CA 1
ATOM 844 C C . PHE A 1 102 ? -16.527 11.133 16.800 1.00 95.19 102 PHE A C 1
ATOM 846 O O . PHE A 1 102 ? -15.295 11.062 16.851 1.00 95.19 102 PHE A O 1
ATOM 853 N N . CYS A 1 103 ? -17.324 10.655 17.752 1.00 93.56 103 CYS A N 1
ATOM 854 C CA . CYS A 1 103 ? -16.889 9.844 18.878 1.00 93.56 103 CYS A CA 1
ATOM 855 C C . CYS A 1 103 ? -17.868 8.678 19.042 1.00 93.56 103 CYS A C 1
ATOM 857 O O . CYS A 1 103 ? -19.083 8.882 19.020 1.00 93.56 103 CYS A O 1
ATOM 859 N N . LEU A 1 104 ? -17.350 7.458 19.167 1.00 91.06 104 LEU A N 1
ATOM 860 C CA . LEU A 1 104 ? -18.144 6.256 19.397 1.00 91.06 104 LEU A CA 1
ATOM 861 C C . LEU A 1 104 ? -17.551 5.430 20.532 1.00 91.06 104 LEU A C 1
ATOM 863 O O . LEU A 1 104 ? -16.341 5.432 20.753 1.00 91.06 104 LEU A O 1
ATOM 867 N N . PHE A 1 105 ? -18.417 4.699 21.229 1.00 90.44 105 PHE A N 1
ATOM 868 C CA . PHE A 1 105 ? -18.017 3.792 22.295 1.00 90.44 105 PHE A CA 1
ATOM 869 C C . PHE A 1 105 ? -18.197 2.345 21.850 1.00 90.44 105 PHE A C 1
ATOM 871 O O . PHE A 1 105 ? -19.264 1.975 21.360 1.00 90.44 105 PHE A O 1
ATOM 878 N N . ALA A 1 106 ? -17.167 1.526 22.041 1.00 89.06 106 ALA A N 1
ATOM 879 C CA . ALA A 1 106 ? -17.183 0.106 21.710 1.00 89.06 106 ALA A CA 1
ATOM 880 C C . ALA A 1 106 ? -16.655 -0.722 22.884 1.00 89.06 106 ALA A C 1
ATOM 882 O O . ALA A 1 106 ? -15.685 -0.345 23.531 1.00 89.06 106 ALA A O 1
ATOM 883 N N . GLU A 1 107 ? -17.265 -1.871 23.160 1.00 88.50 107 GLU A N 1
ATOM 884 C CA . GLU A 1 107 ? -16.768 -2.782 24.202 1.00 88.50 107 GLU A CA 1
ATOM 885 C C . GLU A 1 107 ? -15.421 -3.408 23.809 1.00 88.50 107 GLU A C 1
ATOM 887 O O . GLU A 1 107 ? -14.528 -3.567 24.636 1.00 88.50 107 GLU A O 1
ATOM 892 N N . ASN A 1 108 ? -15.249 -3.705 22.518 1.00 88.31 108 ASN A N 1
ATOM 893 C CA . ASN A 1 108 ? -14.046 -4.310 21.963 1.00 88.31 108 ASN A CA 1
ATOM 894 C C . ASN A 1 108 ? -13.624 -3.572 20.689 1.00 88.31 108 ASN A C 1
ATOM 896 O O . ASN A 1 108 ? -14.470 -3.214 19.869 1.00 88.31 108 ASN A O 1
ATOM 900 N N . VAL A 1 109 ? -12.313 -3.389 20.507 1.00 90.69 109 VAL A N 1
ATOM 901 C CA . VAL A 1 109 ? -11.723 -2.776 19.309 1.00 90.69 109 VAL A CA 1
ATOM 902 C C . VAL A 1 109 ? -10.644 -3.701 18.756 1.00 90.69 109 VAL A C 1
ATOM 904 O O . VAL A 1 109 ? -9.716 -4.075 19.468 1.00 90.69 109 VAL A O 1
ATOM 907 N N . ALA A 1 110 ? -10.758 -4.050 17.474 1.00 93.25 110 ALA A N 1
ATOM 908 C CA . ALA A 1 110 ? -9.728 -4.763 16.729 1.00 93.25 110 ALA A CA 1
ATOM 909 C C . ALA A 1 110 ? -9.110 -3.820 15.691 1.00 93.25 110 ALA A C 1
ATOM 911 O O . ALA A 1 110 ? -9.809 -3.312 14.814 1.00 93.25 110 ALA A O 1
ATOM 912 N N . LEU A 1 111 ? -7.799 -3.587 15.782 1.00 90.56 111 LEU A N 1
ATOM 913 C CA . LEU A 1 111 ? -7.060 -2.792 14.803 1.00 90.56 111 LEU A CA 1
ATOM 914 C C . LEU A 1 111 ? -6.537 -3.706 13.694 1.00 90.56 111 LEU A C 1
ATOM 916 O O . LEU A 1 111 ? -5.615 -4.490 13.898 1.00 90.56 111 LEU A O 1
ATOM 920 N N . ALA A 1 112 ? -7.138 -3.591 12.512 1.00 89.56 112 ALA A N 1
ATOM 921 C CA . ALA A 1 112 ? -6.742 -4.307 11.302 1.00 89.56 112 ALA A CA 1
ATOM 922 C C . ALA A 1 112 ? -6.239 -3.320 10.233 1.00 89.56 112 ALA A C 1
ATOM 924 O O . ALA A 1 112 ? -6.684 -3.343 9.089 1.00 89.56 112 ALA A O 1
ATOM 925 N N . THR A 1 113 ? -5.337 -2.414 10.622 1.00 85.50 113 THR A N 1
ATOM 926 C CA . THR A 1 113 ? -4.874 -1.274 9.802 1.00 85.50 113 THR A CA 1
ATOM 927 C C . THR A 1 113 ? -3.966 -1.668 8.635 1.00 85.50 113 THR A C 1
ATOM 929 O O . THR A 1 113 ? -3.599 -0.821 7.826 1.00 85.50 113 THR A O 1
ATOM 932 N N . GLY A 1 114 ? -3.595 -2.946 8.524 1.00 78.81 114 GLY A N 1
ATOM 933 C CA . GLY A 1 114 ? -2.582 -3.389 7.571 1.00 78.81 114 GLY A CA 1
ATOM 934 C C . GLY A 1 114 ? -1.219 -2.745 7.850 1.00 78.81 114 GLY A C 1
ATOM 935 O O . GLY A 1 114 ? -0.996 -2.152 8.903 1.00 78.81 114 GLY A O 1
ATOM 936 N N . SER A 1 115 ? -0.291 -2.892 6.908 1.00 64.69 115 SER A N 1
ATOM 937 C CA . SER A 1 115 ? 1.096 -2.413 7.031 1.00 64.69 115 SER A CA 1
ATOM 938 C C . SER A 1 115 ? 1.524 -1.448 5.914 1.00 64.69 115 SER A C 1
ATOM 940 O O . SER A 1 115 ? 2.713 -1.182 5.778 1.00 64.69 115 SER A O 1
ATOM 942 N N . PHE A 1 116 ? 0.593 -0.981 5.071 1.00 60.91 116 PHE A N 1
ATOM 943 C CA . PHE A 1 116 ? 0.904 -0.301 3.800 1.00 60.91 116 PHE A CA 1
ATOM 944 C C . PHE A 1 116 ? -0.085 0.826 3.438 1.00 60.91 116 PHE A C 1
ATOM 946 O O . PHE A 1 116 ? -0.406 1.012 2.266 1.00 60.91 116 PHE A O 1
ATOM 953 N N . ASP A 1 117 ? -0.604 1.567 4.415 1.00 63.78 117 ASP A N 1
ATOM 954 C CA . ASP A 1 117 ? -1.473 2.727 4.162 1.00 63.78 117 ASP A CA 1
ATOM 955 C C . ASP A 1 117 ? -0.722 3.919 3.538 1.00 63.78 117 ASP A C 1
ATOM 957 O O . ASP A 1 117 ? -1.320 4.717 2.819 1.00 63.78 117 ASP A O 1
ATOM 961 N N . SER A 1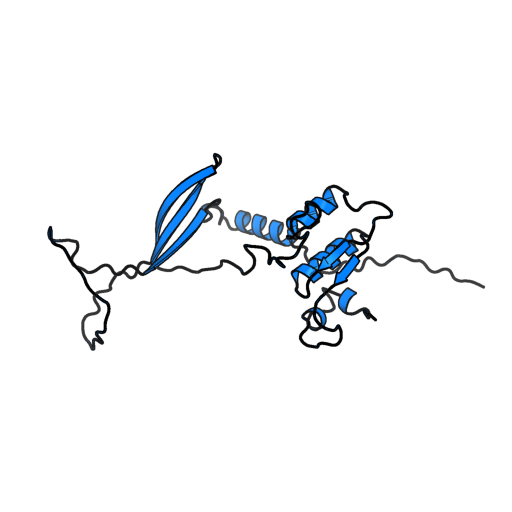 118 ? 0.597 3.996 3.736 1.00 70.00 118 SER A N 1
ATOM 962 C CA . SER A 1 118 ? 1.484 4.954 3.070 1.00 70.00 118 SER A CA 1
ATOM 963 C C . SER A 1 118 ? 2.663 4.246 2.391 1.00 70.00 118 SER A C 1
ATOM 965 O O . SER A 1 118 ? 3.358 3.462 3.044 1.00 70.00 118 SER A O 1
ATOM 967 N N . PRO A 1 119 ? 2.937 4.509 1.097 1.00 78.75 119 PRO A N 1
ATOM 968 C CA . PRO A 1 119 ? 4.124 3.979 0.440 1.00 78.75 119 PRO A CA 1
ATOM 969 C C . PRO A 1 119 ? 5.405 4.427 1.145 1.00 78.75 119 PRO A C 1
ATOM 971 O O . PRO A 1 119 ? 5.556 5.603 1.480 1.00 78.75 119 PRO A O 1
ATOM 974 N N . GLY A 1 120 ? 6.347 3.502 1.331 1.00 82.00 120 GLY A N 1
ATOM 975 C CA . GLY A 1 120 ? 7.678 3.842 1.826 1.00 82.00 120 GLY A CA 1
ATOM 976 C C . GLY A 1 120 ? 8.398 4.763 0.842 1.00 82.00 120 GLY A C 1
ATOM 977 O O . GLY A 1 120 ? 8.435 4.469 -0.350 1.00 82.00 120 GLY A O 1
ATOM 978 N N . ARG A 1 121 ? 8.971 5.857 1.347 1.00 88.31 121 ARG A N 1
ATOM 979 C CA . ARG A 1 121 ? 9.744 6.828 0.560 1.00 88.31 121 ARG A CA 1
ATOM 980 C C . ARG A 1 121 ? 11.237 6.651 0.818 1.00 88.31 121 ARG A C 1
ATOM 982 O O . ARG A 1 121 ? 11.643 6.409 1.954 1.00 88.31 121 ARG A O 1
ATOM 989 N N . LEU A 1 122 ? 12.042 6.749 -0.233 1.00 89.12 122 LEU A N 1
ATOM 990 C CA . LEU A 1 122 ? 13.503 6.695 -0.192 1.00 89.12 122 LEU A CA 1
ATOM 991 C C . LEU A 1 122 ? 14.119 8.001 0.323 1.00 89.12 122 LEU A C 1
ATOM 993 O O . LEU A 1 122 ? 15.230 7.958 0.844 1.00 89.12 122 LEU A O 1
ATOM 997 N N . GLN A 1 123 ? 13.396 9.116 0.208 1.00 91.94 123 GLN A N 1
ATOM 998 C CA . GLN A 1 123 ? 13.819 10.475 0.546 1.00 91.94 123 GLN A CA 1
ATOM 999 C C . GLN A 1 123 ? 15.084 10.892 -0.217 1.00 91.94 123 GLN A C 1
ATOM 1001 O O . GLN A 1 123 ? 16.064 11.348 0.370 1.00 91.94 123 GLN A O 1
ATOM 1006 N N . VAL A 1 124 ? 15.069 10.703 -1.540 1.00 92.50 124 VAL A N 1
ATOM 1007 C CA . VAL A 1 124 ? 16.201 11.000 -2.438 1.00 92.50 124 VAL A CA 1
ATOM 1008 C C . VAL A 1 124 ? 15.834 12.030 -3.503 1.00 92.50 124 VAL A C 1
ATOM 1010 O O . VAL A 1 124 ? 14.663 12.225 -3.827 1.00 92.50 124 VAL A O 1
ATOM 1013 N N . GLU A 1 125 ? 16.846 12.678 -4.080 1.00 95.56 125 GLU A N 1
ATOM 1014 C CA . GLU A 1 125 ? 16.651 13.624 -5.179 1.00 95.56 125 GLU A CA 1
ATOM 1015 C C . GLU A 1 125 ? 15.921 12.967 -6.364 1.00 95.56 125 GLU A C 1
ATOM 1017 O O . GLU A 1 125 ? 16.235 11.847 -6.773 1.00 95.56 125 GLU A O 1
ATOM 1022 N N . GLY A 1 126 ? 14.927 13.676 -6.905 1.00 92.25 126 GLY A N 1
ATOM 1023 C CA . GLY A 1 126 ? 14.127 13.229 -8.044 1.00 92.25 126 GLY A CA 1
ATOM 1024 C C . GLY A 1 126 ? 13.010 12.230 -7.719 1.00 92.25 126 GLY A C 1
ATOM 1025 O O . GLY A 1 126 ? 12.266 11.851 -8.621 1.00 92.25 126 GLY A O 1
ATOM 1026 N N . GLU A 1 127 ? 12.834 11.827 -6.457 1.00 94.38 127 GLU A N 1
ATOM 1027 C CA . GLU A 1 127 ? 11.778 10.884 -6.055 1.00 94.38 127 GLU A CA 1
ATOM 1028 C C . GLU A 1 127 ? 10.348 11.412 -6.281 1.00 94.38 127 GLU A C 1
ATOM 1030 O O . GLU A 1 127 ? 9.423 10.625 -6.490 1.00 94.38 127 GLU A O 1
ATOM 1035 N N . ASP A 1 128 ? 10.166 12.734 -6.269 1.00 93.44 128 ASP A N 1
ATOM 1036 C CA . ASP A 1 128 ? 8.862 13.384 -6.446 1.00 93.44 128 ASP A CA 1
ATOM 1037 C C . ASP A 1 128 ? 8.566 13.772 -7.910 1.00 93.44 128 ASP A C 1
ATOM 1039 O O . ASP A 1 128 ? 7.579 14.458 -8.192 1.00 93.44 128 ASP A O 1
ATOM 1043 N N . PHE A 1 129 ? 9.390 13.341 -8.876 1.00 92.88 129 PHE A N 1
ATOM 1044 C CA . PHE A 1 129 ? 9.095 13.568 -10.293 1.00 92.88 129 PHE A CA 1
ATOM 1045 C C . PHE A 1 129 ? 7.813 12.834 -10.738 1.00 92.88 129 PHE A C 1
ATOM 1047 O O . PHE A 1 129 ? 7.546 11.715 -10.303 1.00 92.88 129 PHE A O 1
ATOM 1054 N N . PRO A 1 130 ? 7.037 13.390 -11.693 1.00 89.62 130 PRO A N 1
ATOM 1055 C CA . PRO A 1 130 ? 5.715 12.870 -12.076 1.00 89.62 130 PRO A CA 1
ATOM 1056 C C . PRO A 1 130 ? 5.729 11.491 -12.761 1.00 89.62 130 PRO A C 1
ATOM 1058 O O . PRO A 1 130 ? 4.674 10.899 -13.001 1.00 89.62 130 PRO A O 1
ATOM 1061 N N . PHE A 1 131 ? 6.909 10.992 -13.130 1.00 87.56 131 PHE A N 1
ATOM 1062 C CA . PHE A 1 131 ? 7.110 9.661 -13.705 1.00 87.56 131 PHE A CA 1
ATOM 1063 C C . PHE A 1 131 ? 7.598 8.626 -12.677 1.00 87.56 131 PHE A C 1
ATOM 1065 O O . PHE A 1 131 ? 7.727 7.455 -13.030 1.00 87.56 131 PHE A O 1
ATOM 1072 N N . VAL A 1 132 ? 7.830 9.024 -11.422 1.00 92.94 132 VAL A N 1
ATOM 1073 C CA . VAL A 1 132 ? 8.147 8.117 -10.314 1.00 92.94 132 VAL A CA 1
ATOM 1074 C C . VAL A 1 132 ? 6.845 7.703 -9.634 1.00 92.94 132 VAL A C 1
ATOM 1076 O O . VAL A 1 132 ? 6.045 8.538 -9.217 1.00 92.94 132 VAL A O 1
ATOM 1079 N N . LEU A 1 133 ? 6.606 6.394 -9.558 1.00 93.06 133 LEU A N 1
ATOM 1080 C CA . LEU A 1 133 ? 5.371 5.824 -9.025 1.00 93.06 133 LEU A CA 1
ATOM 1081 C C . LEU A 1 133 ? 5.678 5.037 -7.753 1.00 93.06 133 LEU A C 1
ATOM 1083 O O . LEU A 1 133 ? 6.560 4.182 -7.747 1.00 93.06 133 LEU A O 1
ATOM 1087 N N . HIS A 1 134 ? 4.912 5.301 -6.695 1.00 91.62 134 HIS A N 1
ATOM 1088 C CA . HIS A 1 134 ? 5.119 4.711 -5.366 1.00 91.62 134 HIS A CA 1
ATOM 1089 C C . HIS A 1 134 ? 4.114 3.608 -5.024 1.00 91.62 134 HIS A C 1
ATOM 1091 O O . HIS A 1 134 ? 4.266 2.911 -4.023 1.00 91.62 134 HIS A O 1
ATOM 1097 N N . SER A 1 135 ? 3.075 3.432 -5.844 1.00 89.81 135 SER A N 1
ATOM 1098 C CA . SER A 1 135 ? 2.019 2.453 -5.599 1.00 89.81 135 SER A CA 1
ATOM 1099 C C . SER A 1 135 ? 1.763 1.556 -6.810 1.00 89.81 135 SER A C 1
ATOM 1101 O O . SER A 1 135 ? 1.850 1.975 -7.967 1.00 89.81 135 SER A O 1
ATOM 1103 N N . MET A 1 136 ? 1.374 0.308 -6.535 1.00 87.19 136 MET A N 1
ATOM 1104 C CA . MET A 1 136 ? 0.925 -0.629 -7.572 1.00 87.19 136 MET A CA 1
ATOM 1105 C C . MET A 1 136 ? -0.320 -0.129 -8.311 1.00 87.19 136 MET A C 1
ATOM 1107 O O . MET A 1 136 ? -0.486 -0.426 -9.492 1.00 87.19 136 MET A O 1
ATOM 1111 N N . SER A 1 137 ? -1.175 0.646 -7.636 1.00 86.62 137 SER A N 1
ATOM 1112 C CA . SER A 1 137 ? -2.355 1.260 -8.248 1.00 86.62 137 SER A CA 1
ATOM 1113 C C . SER A 1 137 ? -1.951 2.248 -9.343 1.00 86.62 137 SER A C 1
ATOM 1115 O O . SER A 1 137 ? -2.429 2.152 -10.475 1.00 86.62 137 SER A O 1
ATOM 1117 N N . ASP A 1 138 ? -1.015 3.153 -9.044 1.00 89.62 138 ASP A N 1
ATOM 1118 C CA . ASP A 1 138 ? -0.541 4.144 -10.013 1.00 89.62 138 ASP A CA 1
ATOM 1119 C C . ASP A 1 138 ? 0.218 3.484 -11.165 1.00 89.62 138 ASP A C 1
ATOM 1121 O O . ASP A 1 138 ? 0.049 3.867 -12.326 1.00 89.62 138 ASP A O 1
ATOM 1125 N N . PHE A 1 139 ? 1.010 2.450 -10.862 1.00 91.00 139 PHE A N 1
ATOM 1126 C CA . PHE A 1 139 ? 1.709 1.664 -11.875 1.00 91.00 139 PHE A CA 1
ATOM 1127 C C . PHE A 1 139 ? 0.734 0.960 -12.828 1.00 91.00 139 PHE A C 1
ATOM 1129 O O . PHE A 1 139 ? 0.850 1.101 -14.047 1.00 91.00 139 PHE A O 1
ATOM 1136 N N . GLY A 1 140 ? -0.293 0.290 -12.296 1.00 88.81 140 GLY A N 1
ATOM 1137 C CA . GLY A 1 140 ? -1.347 -0.332 -13.102 1.00 88.81 140 GLY A CA 1
ATOM 1138 C C . GLY A 1 140 ? -2.120 0.680 -13.957 1.00 88.81 140 GLY A C 1
ATOM 1139 O O . GLY A 1 140 ? -2.388 0.433 -15.137 1.00 88.81 140 GLY A O 1
ATOM 1140 N N . ALA A 1 141 ? -2.414 1.863 -13.410 1.00 89.12 141 ALA A N 1
ATOM 1141 C CA . ALA A 1 141 ? -3.049 2.945 -14.159 1.00 89.12 141 ALA A CA 1
ATOM 1142 C C . ALA A 1 141 ? -2.151 3.475 -15.294 1.00 89.12 141 ALA A C 1
ATOM 1144 O O . ALA A 1 141 ? -2.639 3.752 -16.392 1.00 89.12 141 ALA A O 1
ATOM 1145 N N . ALA A 1 142 ? -0.840 3.596 -15.062 1.00 89.31 142 ALA A N 1
ATOM 1146 C CA . ALA A 1 142 ? 0.133 4.000 -16.075 1.00 89.31 142 ALA A CA 1
ATOM 1147 C C . ALA A 1 142 ? 0.222 2.988 -17.231 1.00 89.31 142 ALA A C 1
ATOM 1149 O O . ALA A 1 142 ? 0.207 3.391 -18.398 1.00 89.31 142 ALA A O 1
ATOM 1150 N N . ILE A 1 143 ? 0.230 1.689 -16.916 1.00 88.00 143 ILE A N 1
ATOM 1151 C CA . ILE A 1 143 ? 0.182 0.603 -17.907 1.00 88.00 143 ILE A CA 1
ATOM 1152 C C . ILE A 1 143 ? -1.108 0.673 -18.726 1.00 88.00 143 ILE A C 1
ATOM 1154 O O . ILE A 1 143 ? -1.057 0.660 -19.956 1.00 88.00 143 ILE A O 1
ATOM 1158 N N . SER A 1 144 ? -2.256 0.817 -18.059 1.00 86.88 144 SER A N 1
ATOM 1159 C CA . SER A 1 144 ? -3.573 0.872 -18.710 1.00 86.88 144 SER A CA 1
ATOM 1160 C C . SER A 1 144 ? -3.706 2.058 -19.670 1.00 86.88 144 SER A C 1
ATOM 1162 O O . SER A 1 144 ? -4.335 1.948 -20.719 1.00 86.88 144 SER A O 1
ATOM 1164 N N . LYS A 1 145 ? -3.053 3.184 -19.353 1.00 87.31 145 LYS A N 1
ATOM 1165 C CA . LYS A 1 145 ? -2.959 4.369 -20.223 1.00 87.31 145 LYS A CA 1
ATOM 1166 C C . LYS A 1 145 ? -1.976 4.201 -21.389 1.00 87.31 145 LYS A C 1
ATOM 1168 O O . LYS A 1 145 ? -1.804 5.127 -22.173 1.00 87.31 145 LYS A O 1
ATOM 1173 N N . GLY A 1 146 ? -1.310 3.052 -21.503 1.00 81.88 146 GLY A N 1
ATOM 1174 C CA . GLY A 1 146 ? -0.365 2.762 -22.576 1.00 81.88 146 GLY A CA 1
ATOM 1175 C C . GLY A 1 146 ? 0.968 3.501 -22.462 1.00 81.88 146 GLY A C 1
ATOM 1176 O O . GLY A 1 146 ? 1.696 3.536 -23.450 1.00 81.88 146 GLY A O 1
ATOM 1177 N N . LYS A 1 147 ? 1.321 4.050 -21.285 1.00 77.88 147 LYS A N 1
ATOM 1178 C CA . LYS A 1 147 ? 2.559 4.834 -21.090 1.00 77.88 147 LYS A CA 1
ATOM 1179 C C . LYS A 1 147 ? 3.844 4.075 -21.451 1.00 77.88 147 LYS A C 1
ATOM 1181 O O . LYS A 1 147 ? 4.858 4.707 -21.709 1.00 77.88 147 LYS A O 1
ATOM 1186 N N . PHE A 1 148 ? 3.792 2.743 -21.477 1.00 74.75 148 PHE A N 1
ATOM 1187 C CA . PHE A 1 148 ? 4.937 1.859 -21.719 1.00 74.75 148 PHE A CA 1
ATOM 1188 C C . PHE A 1 148 ? 4.839 1.074 -23.044 1.00 74.75 148 PHE A C 1
ATOM 1190 O O . PHE A 1 148 ? 5.570 0.108 -23.242 1.00 74.75 148 PHE A O 1
ATOM 1197 N N . ARG A 1 149 ? 3.911 1.425 -23.951 1.00 67.00 149 ARG A N 1
ATOM 1198 C CA . ARG A 1 149 ? 3.732 0.720 -25.236 1.00 67.00 149 ARG A CA 1
ATOM 1199 C C . ARG A 1 149 ? 4.732 1.220 -26.292 1.00 67.00 149 ARG A C 1
ATOM 1201 O O . ARG A 1 149 ? 4.734 2.402 -26.612 1.00 67.00 149 ARG A O 1
ATOM 1208 N N . GLY A 1 150 ? 5.530 0.319 -26.878 1.00 65.69 150 GLY A N 1
ATOM 1209 C CA . GLY A 1 150 ? 6.492 0.605 -27.961 1.00 65.69 150 GLY A CA 1
ATOM 1210 C C . GLY A 1 150 ? 7.846 -0.092 -27.757 1.00 65.69 150 GLY A C 1
ATOM 1211 O O . GLY A 1 150 ? 7.951 -0.995 -26.931 1.00 65.69 150 GLY A O 1
ATOM 1212 N N . LYS A 1 151 ? 8.905 0.344 -28.464 1.00 60.91 151 LYS A N 1
ATOM 1213 C CA . LYS A 1 151 ? 10.313 0.100 -28.065 1.00 60.91 151 LYS A CA 1
ATOM 1214 C C . LYS A 1 151 ? 10.616 0.967 -26.828 1.00 60.91 151 LYS A C 1
ATOM 1216 O O . LYS A 1 151 ? 11.344 1.947 -26.917 1.00 60.91 151 LYS A O 1
ATOM 1221 N N . ALA A 1 152 ? 9.934 0.692 -25.723 1.00 65.56 152 ALA A N 1
ATOM 1222 C CA . ALA A 1 152 ? 10.036 1.486 -24.509 1.00 65.56 152 ALA A CA 1
ATOM 1223 C C . ALA A 1 152 ? 11.335 1.158 -23.766 1.00 65.56 152 ALA A C 1
ATOM 1225 O O . ALA A 1 152 ? 11.735 -0.009 -23.694 1.00 65.56 152 ALA A O 1
ATOM 1226 N N . ASP A 1 153 ? 11.960 2.191 -23.201 1.00 78.75 153 ASP A N 1
ATOM 1227 C CA . ASP A 1 153 ? 13.011 2.025 -22.204 1.00 78.75 153 ASP A CA 1
ATOM 1228 C C . ASP A 1 153 ? 12.498 1.161 -21.039 1.00 78.75 153 ASP A C 1
ATOM 1230 O O . ASP A 1 153 ? 11.303 1.197 -20.714 1.00 78.75 153 ASP A O 1
ATOM 1234 N N . PRO A 1 154 ? 13.368 0.351 -20.414 1.00 88.19 154 PRO A N 1
ATOM 1235 C CA . PRO A 1 154 ? 12.954 -0.512 -19.323 1.00 88.19 154 PRO A CA 1
ATOM 1236 C C . PRO A 1 154 ? 12.436 0.288 -18.125 1.00 88.19 154 PRO A C 1
ATOM 1238 O O . PRO A 1 154 ? 12.984 1.328 -17.761 1.00 88.19 154 PRO A O 1
ATOM 1241 N N . VAL A 1 155 ? 11.420 -0.251 -17.450 1.00 91.94 155 VAL A N 1
ATOM 1242 C CA . VAL A 1 155 ? 10.960 0.276 -16.163 1.00 91.94 155 VAL A CA 1
ATOM 1243 C C . VAL A 1 155 ? 11.924 -0.172 -15.070 1.00 91.94 155 VAL A C 1
ATOM 1245 O O . VAL A 1 155 ? 12.183 -1.366 -14.898 1.00 91.94 155 VAL A O 1
ATOM 1248 N N . LEU A 1 156 ? 12.432 0.795 -14.308 1.00 94.25 156 LEU A N 1
ATOM 1249 C CA . LEU A 1 156 ? 13.226 0.543 -13.115 1.00 94.25 156 LEU A CA 1
ATOM 1250 C C . LEU A 1 156 ? 12.303 0.280 -11.921 1.00 94.25 156 LEU A C 1
ATOM 1252 O O . LEU A 1 156 ? 11.529 1.147 -11.522 1.00 94.25 156 LEU A O 1
ATOM 1256 N N . ILE A 1 157 ? 12.411 -0.904 -11.326 1.00 94.81 157 ILE A N 1
ATOM 1257 C CA . ILE A 1 157 ? 11.687 -1.276 -10.109 1.00 94.81 157 ILE A CA 1
ATOM 1258 C C . ILE A 1 157 ? 12.687 -1.318 -8.961 1.00 94.81 157 ILE A C 1
ATOM 1260 O O . ILE A 1 157 ? 13.663 -2.065 -9.014 1.00 94.81 157 ILE A O 1
ATOM 1264 N N . VAL A 1 158 ? 12.445 -0.526 -7.916 1.00 94.44 158 VAL A N 1
ATOM 1265 C CA . VAL A 1 158 ? 13.343 -0.409 -6.761 1.00 94.44 158 VAL A CA 1
ATOM 1266 C C . VAL A 1 158 ? 12.719 -1.078 -5.539 1.00 94.44 158 VAL A C 1
ATOM 1268 O O . VAL A 1 158 ? 11.636 -0.705 -5.100 1.00 94.44 158 VAL A O 1
ATOM 1271 N N . GLY A 1 159 ? 13.415 -2.055 -4.956 1.00 90.38 159 GLY A N 1
ATOM 1272 C CA . GLY A 1 159 ? 13.018 -2.689 -3.697 1.00 90.38 159 GLY A CA 1
ATOM 1273 C C . GLY A 1 159 ? 13.118 -4.213 -3.700 1.00 90.38 159 GLY A C 1
ATOM 1274 O O . GLY A 1 159 ? 13.024 -4.864 -4.735 1.00 90.38 159 GLY A O 1
ATOM 1275 N N . ALA A 1 160 ? 13.295 -4.789 -2.508 1.00 87.38 160 ALA A N 1
ATOM 1276 C CA . ALA A 1 160 ? 13.422 -6.236 -2.302 1.00 87.38 160 ALA A CA 1
ATOM 1277 C C . ALA A 1 160 ? 12.179 -6.892 -1.665 1.00 87.38 160 ALA A C 1
ATOM 1279 O O . ALA A 1 160 ? 12.297 -7.956 -1.068 1.00 87.38 160 ALA A O 1
ATOM 1280 N N . GLY A 1 161 ? 11.022 -6.223 -1.681 1.00 86.44 161 GLY A N 1
ATOM 1281 C CA . GLY A 1 161 ? 9.792 -6.693 -1.029 1.00 86.44 161 GLY A CA 1
ATOM 1282 C C . GLY A 1 161 ? 8.811 -7.368 -1.991 1.00 86.44 161 GLY A C 1
ATOM 1283 O O . GLY A 1 161 ? 9.007 -7.338 -3.206 1.00 86.44 161 GLY A O 1
ATOM 1284 N N . LEU A 1 162 ? 7.713 -7.911 -1.449 1.00 84.19 162 LEU A N 1
ATOM 1285 C CA . LEU A 1 162 ? 6.630 -8.510 -2.248 1.00 84.19 162 LEU A CA 1
ATOM 1286 C C . LEU A 1 162 ? 6.042 -7.527 -3.261 1.00 84.19 162 LEU A C 1
ATOM 1288 O O . LEU A 1 162 ? 5.881 -7.882 -4.418 1.00 84.19 162 LEU A O 1
ATOM 1292 N N . THR A 1 163 ? 5.816 -6.271 -2.871 1.00 87.88 163 THR A N 1
ATOM 1293 C CA . THR A 1 163 ? 5.307 -5.239 -3.789 1.00 87.88 163 THR A CA 1
ATOM 1294 C C . THR A 1 163 ? 6.211 -5.050 -5.009 1.00 87.88 163 THR A C 1
ATOM 1296 O O . THR A 1 163 ? 5.717 -4.867 -6.117 1.00 87.88 163 THR A O 1
ATOM 1299 N N . ALA A 1 164 ? 7.535 -5.135 -4.830 1.00 90.19 164 ALA A N 1
ATOM 1300 C CA . ALA A 1 164 ? 8.476 -5.041 -5.942 1.00 90.19 164 ALA A CA 1
ATOM 1301 C C . ALA A 1 164 ? 8.399 -6.284 -6.842 1.00 90.19 164 ALA A C 1
ATOM 1303 O O . ALA A 1 164 ? 8.382 -6.142 -8.060 1.00 90.19 164 ALA A O 1
ATOM 1304 N N . ALA A 1 165 ? 8.275 -7.484 -6.261 1.00 87.62 165 ALA A N 1
ATOM 1305 C CA . ALA A 1 165 ? 8.041 -8.709 -7.032 1.00 87.62 165 ALA A CA 1
ATOM 1306 C C . ALA A 1 165 ? 6.744 -8.631 -7.855 1.00 87.62 165 ALA A C 1
ATOM 1308 O O . ALA A 1 165 ? 6.714 -9.011 -9.024 1.00 87.62 165 ALA A O 1
ATOM 1309 N N . ASP A 1 166 ? 5.684 -8.080 -7.266 1.00 86.94 166 ASP A N 1
ATOM 1310 C CA . ASP A 1 166 ? 4.382 -7.918 -7.915 1.00 86.94 166 ASP A CA 1
ATOM 1311 C C . ASP A 1 166 ? 4.443 -6.915 -9.062 1.00 86.94 166 ASP A C 1
ATOM 1313 O O . ASP A 1 166 ? 3.845 -7.143 -10.114 1.00 86.94 166 ASP A O 1
ATOM 1317 N N . ALA A 1 167 ? 5.209 -5.836 -8.894 1.00 90.38 167 ALA A N 1
ATOM 1318 C CA . ALA A 1 167 ? 5.477 -4.878 -9.957 1.00 90.38 167 ALA A CA 1
ATOM 1319 C C . ALA A 1 167 ? 6.245 -5.528 -11.121 1.00 90.38 167 ALA A C 1
ATOM 1321 O O . ALA A 1 167 ? 5.870 -5.328 -12.277 1.00 90.38 167 ALA A O 1
ATOM 1322 N N . VAL A 1 168 ? 7.269 -6.343 -10.830 1.00 90.06 168 VAL A N 1
ATOM 1323 C CA . VAL A 1 168 ? 8.054 -7.063 -11.850 1.00 90.06 168 VAL A CA 1
ATOM 1324 C C . VAL A 1 168 ? 7.151 -7.997 -12.650 1.00 90.06 168 VAL A C 1
ATOM 1326 O O . VAL A 1 168 ? 7.156 -7.955 -13.881 1.00 90.06 168 VAL A O 1
ATOM 1329 N N . LEU A 1 169 ? 6.322 -8.787 -11.967 1.00 86.06 169 LEU A N 1
ATOM 1330 C CA . LEU A 1 169 ? 5.384 -9.700 -12.615 1.00 86.06 169 LEU A CA 1
ATOM 1331 C C . LEU A 1 169 ? 4.326 -8.949 -13.441 1.00 86.06 169 LEU A C 1
ATOM 1333 O O . LEU A 1 169 ? 4.011 -9.349 -14.560 1.00 86.06 169 LEU A O 1
ATOM 1337 N N . CYS A 1 170 ? 3.797 -7.840 -12.918 1.00 86.88 170 CYS A N 1
ATOM 1338 C CA . CYS A 1 170 ? 2.837 -6.994 -13.627 1.00 86.88 170 CYS A CA 1
ATOM 1339 C C . CYS A 1 170 ? 3.429 -6.431 -14.929 1.00 86.88 170 CYS A C 1
ATOM 1341 O O . CYS A 1 170 ? 2.800 -6.521 -15.987 1.00 86.88 170 CYS A O 1
ATOM 1343 N N . ALA A 1 171 ? 4.655 -5.906 -14.873 1.00 88.56 171 ALA A N 1
ATOM 1344 C CA . ALA A 1 171 ? 5.375 -5.407 -16.039 1.00 88.56 171 ALA A CA 1
ATOM 1345 C C . ALA A 1 171 ? 5.634 -6.523 -17.063 1.00 88.56 171 ALA A C 1
ATOM 1347 O O . ALA A 1 171 ? 5.320 -6.365 -18.246 1.00 88.56 171 ALA A O 1
ATOM 1348 N N . TYR A 1 172 ? 6.114 -7.679 -16.595 1.00 85.62 172 TYR A N 1
ATOM 1349 C CA . TYR A 1 172 ? 6.371 -8.856 -17.423 1.00 85.62 172 TYR A CA 1
ATOM 1350 C C . TYR A 1 172 ? 5.116 -9.322 -18.176 1.00 85.62 172 TYR A C 1
ATOM 1352 O O . TYR A 1 172 ? 5.154 -9.488 -19.395 1.00 85.62 172 TYR A O 1
ATOM 1360 N N . ASN A 1 173 ? 3.975 -9.438 -17.486 1.00 84.31 173 ASN A N 1
ATOM 1361 C CA . ASN A 1 173 ? 2.694 -9.842 -18.083 1.00 84.31 173 ASN A CA 1
ATOM 1362 C C . ASN A 1 173 ? 2.171 -8.853 -19.138 1.00 84.31 173 ASN A C 1
ATOM 1364 O O . ASN A 1 173 ? 1.354 -9.220 -19.981 1.00 84.31 173 ASN A O 1
ATOM 1368 N N . ASN A 1 174 ? 2.647 -7.607 -19.108 1.00 85.50 174 ASN A N 1
ATOM 1369 C CA . ASN A 1 174 ? 2.315 -6.567 -20.079 1.00 85.50 174 ASN A CA 1
ATOM 1370 C C . ASN A 1 174 ? 3.405 -6.368 -21.149 1.00 85.50 174 ASN A C 1
ATOM 1372 O O . ASN A 1 174 ? 3.314 -5.425 -21.933 1.00 85.50 174 ASN A O 1
ATOM 1376 N N . ASN A 1 175 ? 4.397 -7.266 -21.226 1.00 86.12 175 ASN A N 1
ATOM 1377 C CA . ASN A 1 175 ? 5.539 -7.200 -22.148 1.00 86.12 175 ASN A CA 1
ATOM 1378 C C . ASN A 1 175 ? 6.373 -5.913 -22.005 1.00 86.12 175 ASN A C 1
ATOM 1380 O O . ASN A 1 175 ? 6.879 -5.382 -22.993 1.00 86.12 175 ASN A O 1
ATOM 1384 N N . ILE A 1 176 ? 6.511 -5.406 -20.779 1.00 88.75 176 ILE A N 1
ATOM 1385 C CA . ILE A 1 176 ? 7.313 -4.219 -20.470 1.00 88.75 176 ILE A CA 1
ATOM 1386 C C . ILE A 1 176 ? 8.702 -4.684 -20.003 1.00 88.75 176 ILE A C 1
ATOM 1388 O O . ILE A 1 176 ? 8.773 -5.489 -19.071 1.00 88.75 176 ILE A O 1
ATOM 1392 N N . PRO A 1 177 ? 9.810 -4.213 -20.611 1.00 89.50 177 PRO A N 1
ATOM 1393 C CA . PRO A 1 177 ? 11.157 -4.531 -20.138 1.00 89.50 177 PRO A CA 1
ATOM 1394 C C . PRO A 1 177 ? 11.389 -3.994 -18.719 1.00 89.50 177 PRO A C 1
ATOM 1396 O O . PRO A 1 177 ? 10.944 -2.895 -18.390 1.00 89.50 177 PRO A O 1
ATOM 1399 N N . VAL A 1 178 ? 12.096 -4.751 -17.876 1.00 91.38 178 VAL A N 1
ATOM 1400 C CA . VAL A 1 178 ? 12.292 -4.421 -16.455 1.00 91.38 178 VAL A CA 1
ATOM 1401 C C . VAL A 1 178 ? 13.769 -4.449 -16.084 1.00 91.38 178 VAL A C 1
ATOM 1403 O O . VAL A 1 178 ? 14.475 -5.401 -16.410 1.00 91.38 178 VAL A O 1
ATOM 1406 N N . ILE A 1 179 ? 14.201 -3.445 -15.321 1.00 92.69 179 ILE A N 1
ATOM 1407 C CA . ILE A 1 179 ? 15.421 -3.495 -14.512 1.00 92.69 179 ILE A CA 1
ATOM 1408 C C . ILE A 1 179 ? 14.985 -3.524 -13.045 1.00 92.69 179 ILE A C 1
ATOM 1410 O O . ILE A 1 179 ? 14.314 -2.610 -12.573 1.00 92.69 179 ILE A O 1
ATOM 1414 N N . HIS A 1 180 ? 15.355 -4.572 -12.310 1.00 92.62 180 HIS A N 1
ATOM 1415 C CA . HIS A 1 180 ? 15.004 -4.719 -10.895 1.00 92.62 180 HIS A CA 1
ATOM 1416 C C . HIS A 1 180 ? 16.228 -4.443 -10.017 1.00 92.62 180 HIS A C 1
ATOM 1418 O O . HIS A 1 180 ? 17.230 -5.146 -10.114 1.00 92.62 180 HIS A O 1
ATOM 1424 N N . VAL A 1 181 ? 16.158 -3.417 -9.164 1.00 92.44 181 VAL A N 1
ATOM 1425 C CA . VAL A 1 181 ? 17.274 -2.965 -8.317 1.00 92.44 181 VAL A CA 1
ATOM 1426 C C . VAL A 1 181 ? 16.915 -3.053 -6.840 1.00 92.44 181 VAL A C 1
ATOM 1428 O O . VAL A 1 181 ? 15.835 -2.657 -6.402 1.00 92.44 181 VAL A O 1
ATOM 1431 N N . PHE A 1 182 ? 17.851 -3.549 -6.035 1.00 91.06 182 PHE A N 1
ATOM 1432 C CA . PHE A 1 182 ? 17.721 -3.618 -4.584 1.00 91.06 182 PHE A CA 1
ATOM 1433 C C . PHE A 1 182 ? 19.091 -3.606 -3.892 1.00 91.06 182 PHE A C 1
ATOM 1435 O O . PHE A 1 182 ? 20.111 -3.932 -4.486 1.00 91.06 182 PHE A O 1
ATOM 1442 N N . ARG A 1 183 ? 19.111 -3.222 -2.607 1.00 86.38 183 ARG A N 1
ATOM 1443 C CA . ARG A 1 183 ? 20.344 -2.979 -1.826 1.00 86.38 183 ARG A CA 1
ATOM 1444 C C . ARG A 1 183 ? 21.114 -4.242 -1.418 1.00 86.38 183 ARG A C 1
ATOM 1446 O O . ARG A 1 183 ? 22.282 -4.153 -1.056 1.00 86.38 183 ARG A O 1
ATOM 1453 N N . ARG A 1 184 ? 20.459 -5.404 -1.398 1.00 83.56 184 ARG A N 1
ATOM 1454 C CA . ARG A 1 184 ? 21.055 -6.674 -0.946 1.00 83.56 184 ARG A CA 1
ATOM 1455 C C . ARG A 1 184 ? 21.662 -7.441 -2.119 1.00 83.56 184 ARG A C 1
ATOM 1457 O O . ARG A 1 184 ? 21.192 -7.328 -3.245 1.00 83.56 184 ARG A O 1
ATOM 1464 N N . ARG A 1 185 ? 22.687 -8.257 -1.857 1.00 80.69 185 ARG A N 1
ATOM 1465 C CA . ARG A 1 185 ? 23.265 -9.144 -2.883 1.00 80.69 185 ARG A CA 1
ATOM 1466 C C . ARG A 1 185 ? 22.250 -10.214 -3.268 1.00 80.69 185 ARG A C 1
ATOM 1468 O O . ARG A 1 185 ? 21.598 -10.763 -2.391 1.00 80.69 185 ARG A O 1
ATOM 1475 N N . VAL A 1 186 ? 22.195 -10.603 -4.542 1.00 76.75 186 VAL A N 1
ATOM 1476 C CA . VAL A 1 186 ? 21.338 -11.715 -5.012 1.00 76.75 186 VAL A CA 1
ATOM 1477 C C . VAL A 1 186 ? 21.645 -13.026 -4.264 1.00 76.75 186 VAL A C 1
ATOM 1479 O O . VAL A 1 186 ? 20.774 -13.868 -4.048 1.00 76.75 186 VAL A O 1
ATOM 1482 N N . THR A 1 187 ? 22.880 -13.192 -3.785 1.00 76.62 187 THR A N 1
ATOM 1483 C CA . THR A 1 187 ? 23.316 -14.346 -2.985 1.00 76.62 187 THR A CA 1
ATOM 1484 C C . THR A 1 187 ? 22.841 -14.323 -1.529 1.00 76.62 187 THR A C 1
ATOM 1486 O O . THR A 1 187 ? 22.860 -15.371 -0.889 1.00 76.62 187 THR A O 1
ATOM 1489 N N . ASP A 1 188 ? 22.302 -13.213 -1.028 1.00 79.19 188 ASP A N 1
ATOM 1490 C CA . ASP A 1 188 ? 21.752 -13.101 0.327 1.00 79.19 188 ASP A CA 1
ATOM 1491 C C . ASP A 1 188 ? 20.526 -14.020 0.498 1.00 79.19 188 ASP A C 1
ATOM 1493 O O . ASP A 1 188 ? 19.596 -14.000 -0.312 1.00 79.19 188 ASP A O 1
ATOM 1497 N N . THR A 1 189 ? 20.542 -14.898 1.501 1.00 71.12 189 THR A N 1
ATOM 1498 C CA . THR A 1 189 ? 19.464 -15.865 1.789 1.00 71.12 189 THR A CA 1
ATOM 1499 C C . THR A 1 189 ? 18.273 -15.231 2.505 1.00 71.12 189 THR A C 1
ATOM 1501 O O . THR A 1 189 ? 17.179 -15.788 2.478 1.00 71.12 189 THR A O 1
ATOM 1504 N N . SER A 1 190 ? 18.454 -14.041 3.084 1.00 75.69 190 SER A N 1
ATOM 1505 C CA . SER A 1 190 ? 17.389 -13.261 3.721 1.00 75.69 190 SER A CA 1
ATOM 1506 C C . SER A 1 190 ? 16.499 -12.515 2.719 1.00 75.69 190 SER A C 1
ATOM 1508 O O . SER A 1 190 ? 15.532 -11.863 3.117 1.00 75.69 190 SER A O 1
ATOM 1510 N N . LEU A 1 191 ? 16.825 -12.565 1.422 1.00 77.25 191 LEU A N 1
ATOM 1511 C CA . LEU A 1 191 ? 15.983 -12.011 0.368 1.00 77.25 191 LEU A CA 1
ATOM 1512 C C . LEU A 1 191 ? 14.673 -12.788 0.270 1.00 77.25 191 LEU A C 1
ATOM 1514 O O . LEU A 1 191 ? 14.672 -14.002 0.058 1.00 77.25 191 LEU A O 1
ATOM 1518 N N . ILE A 1 192 ? 13.558 -12.058 0.323 1.00 77.56 192 ILE A N 1
ATOM 1519 C CA . ILE A 1 192 ? 12.221 -12.651 0.242 1.00 77.56 192 ILE A CA 1
ATOM 1520 C C . ILE A 1 192 ? 12.028 -13.454 -1.046 1.00 77.56 192 ILE A C 1
ATOM 1522 O O . ILE A 1 192 ? 11.348 -14.469 -1.022 1.00 77.56 192 ILE A O 1
ATOM 1526 N N . PHE A 1 193 ? 12.704 -13.066 -2.135 1.00 75.06 193 PHE A N 1
ATOM 1527 C CA . PHE A 1 193 ? 12.643 -13.717 -3.447 1.00 75.06 193 PHE A CA 1
ATOM 1528 C C . PHE A 1 193 ? 12.988 -15.207 -3.416 1.00 75.06 193 PHE A C 1
ATOM 1530 O O . PHE A 1 193 ? 12.412 -15.980 -4.172 1.00 75.06 193 PHE A O 1
ATOM 1537 N N . LYS A 1 194 ? 13.879 -15.624 -2.509 1.00 68.69 194 LYS A N 1
ATOM 1538 C CA . LYS A 1 194 ? 14.252 -17.037 -2.339 1.00 68.69 194 LYS A CA 1
ATOM 1539 C C . LYS A 1 194 ? 13.231 -17.844 -1.542 1.00 68.69 194 LYS A C 1
ATOM 1541 O O . LYS A 1 194 ? 13.278 -19.067 -1.556 1.00 68.69 194 LYS A O 1
ATOM 1546 N N . GLN A 1 195 ? 12.338 -17.159 -0.836 1.00 69.69 195 GLN A N 1
ATOM 1547 C CA . GLN A 1 195 ? 11.260 -17.748 -0.044 1.00 69.69 195 GLN A CA 1
ATOM 1548 C C . GLN A 1 195 ? 9.932 -17.744 -0.811 1.00 69.69 195 GLN A C 1
ATOM 1550 O O . GLN A 1 195 ? 8.936 -18.288 -0.336 1.00 69.69 195 GLN A O 1
ATOM 1555 N N . LEU A 1 196 ? 9.897 -17.127 -1.997 1.00 73.31 196 LEU A N 1
ATOM 1556 C CA . LEU A 1 196 ? 8.690 -17.057 -2.801 1.00 73.31 196 LEU A CA 1
ATOM 1557 C C . LEU A 1 196 ? 8.328 -18.441 -3.346 1.00 73.31 196 LEU A C 1
ATOM 1559 O O . LEU A 1 196 ? 9.190 -19.142 -3.870 1.00 73.31 196 LEU A O 1
ATOM 1563 N N . PRO A 1 197 ? 7.053 -18.856 -3.289 1.00 72.44 197 PRO A N 1
ATOM 1564 C CA . PRO A 1 197 ? 6.649 -20.121 -3.881 1.00 72.44 197 PRO A CA 1
ATOM 1565 C C . PRO A 1 197 ? 6.924 -20.133 -5.390 1.00 72.44 197 PRO A C 1
ATOM 1567 O O . PRO A 1 197 ? 6.377 -19.316 -6.132 1.00 72.44 197 PRO A O 1
ATOM 1570 N N . LYS A 1 198 ? 7.711 -21.109 -5.864 1.00 73.19 198 LYS A N 1
ATOM 1571 C CA . LYS A 1 198 ? 8.088 -21.266 -7.284 1.00 73.19 198 LYS A CA 1
ATOM 1572 C C . LYS A 1 198 ? 6.902 -21.275 -8.252 1.00 73.19 198 LYS A C 1
ATOM 1574 O O . LYS A 1 198 ? 7.038 -20.839 -9.390 1.00 73.19 198 LYS A O 1
ATOM 1579 N N . LYS A 1 199 ? 5.741 -21.765 -7.806 1.00 73.56 199 LYS A N 1
ATOM 1580 C CA . LYS A 1 199 ? 4.500 -21.751 -8.596 1.00 73.56 199 LYS A CA 1
ATOM 1581 C C . LYS A 1 199 ? 3.964 -20.337 -8.845 1.00 73.56 199 LYS A C 1
ATOM 1583 O O . LYS A 1 199 ? 3.402 -20.097 -9.903 1.00 73.56 199 LYS A O 1
ATOM 1588 N N . LEU A 1 200 ? 4.131 -19.429 -7.883 1.00 67.69 200 LEU A N 1
ATOM 1589 C CA . LEU A 1 200 ? 3.584 -18.069 -7.932 1.00 67.69 200 LEU A CA 1
ATOM 1590 C C . LEU A 1 200 ? 4.575 -17.050 -8.505 1.00 67.69 200 LEU A C 1
ATOM 1592 O O . LEU A 1 200 ? 4.138 -16.059 -9.081 1.00 67.69 200 LEU A O 1
ATOM 1596 N N . TYR A 1 201 ? 5.877 -17.314 -8.354 1.00 71.56 201 TYR A N 1
ATOM 1597 C CA . TYR A 1 201 ? 6.971 -16.437 -8.783 1.00 71.56 201 TYR A CA 1
ATOM 1598 C C . TYR A 1 201 ? 8.036 -17.201 -9.588 1.00 71.56 201 TYR A C 1
ATOM 1600 O O . TYR A 1 201 ? 9.201 -17.292 -9.172 1.00 71.56 201 TYR A O 1
ATOM 1608 N N . PRO A 1 202 ? 7.663 -17.846 -10.705 1.00 71.19 202 PRO A N 1
ATOM 1609 C CA . PRO A 1 202 ? 8.584 -18.671 -11.482 1.00 71.19 202 PRO A CA 1
ATOM 1610 C C . PRO A 1 202 ? 9.797 -17.890 -12.015 1.00 71.19 202 PRO A C 1
ATOM 1612 O O . PRO A 1 202 ? 10.872 -18.469 -12.159 1.00 71.19 202 PRO A O 1
ATOM 1615 N N . GLU A 1 203 ? 9.658 -16.592 -12.274 1.00 71.88 203 GLU A N 1
ATOM 1616 C CA . GLU A 1 203 ? 10.703 -15.679 -12.748 1.00 71.88 203 GLU A CA 1
ATOM 1617 C C . GLU A 1 203 ? 11.882 -15.547 -11.776 1.00 71.88 203 GLU A C 1
ATOM 1619 O O . GLU A 1 203 ? 13.027 -15.532 -12.212 1.00 71.88 203 GLU A O 1
ATOM 1624 N N . TYR A 1 204 ? 11.639 -15.589 -10.464 1.00 73.69 204 TYR A N 1
ATOM 1625 C CA . TYR A 1 204 ? 12.708 -15.562 -9.457 1.00 73.69 204 TYR A CA 1
ATOM 1626 C C . TYR A 1 204 ? 13.416 -16.916 -9.282 1.00 73.69 204 TYR A C 1
ATOM 1628 O O . TYR A 1 204 ? 14.420 -17.011 -8.581 1.00 73.69 204 TYR A O 1
ATOM 1636 N N . HIS A 1 205 ? 12.911 -17.967 -9.935 1.00 70.56 205 HIS A N 1
ATOM 1637 C CA . HIS A 1 205 ? 13.442 -19.332 -9.860 1.00 70.56 205 HIS A CA 1
ATOM 1638 C C . HIS A 1 205 ? 14.053 -19.813 -11.178 1.00 70.56 205 HIS A C 1
ATOM 1640 O O . HIS A 1 205 ? 14.741 -20.836 -11.208 1.00 70.56 205 HIS A O 1
ATOM 1646 N N . LYS A 1 206 ? 13.798 -19.098 -12.276 1.00 60.06 206 LYS A N 1
ATOM 1647 C CA . LYS A 1 206 ? 14.475 -19.279 -13.557 1.00 60.06 206 LYS A CA 1
ATOM 1648 C C . LYS A 1 206 ? 15.722 -18.403 -13.525 1.00 60.06 206 LYS A C 1
ATOM 1650 O O . LYS A 1 206 ? 15.661 -17.267 -13.958 1.00 60.06 206 LYS A O 1
ATOM 1655 N N . GLY A 1 207 ? 16.786 -18.938 -12.918 1.00 48.12 207 GLY A N 1
ATOM 1656 C CA . GLY A 1 207 ? 18.129 -18.357 -12.794 1.00 48.12 207 GLY A CA 1
ATOM 1657 C C . GLY A 1 207 ? 18.266 -16.900 -13.234 1.00 48.12 207 GLY A C 1
ATOM 1658 O O . GLY A 1 207 ? 18.574 -16.643 -14.392 1.00 48.12 207 GLY A O 1
ATOM 1659 N N . ILE A 1 208 ? 18.076 -15.967 -12.298 1.00 46.47 208 ILE A N 1
ATOM 1660 C CA . ILE A 1 208 ? 18.666 -14.633 -12.423 1.00 46.47 208 ILE A CA 1
ATOM 1661 C C . ILE A 1 208 ? 20.167 -14.846 -12.189 1.00 46.47 208 ILE A C 1
ATOM 1663 O O . ILE A 1 208 ? 20.616 -14.903 -11.042 1.00 46.47 208 ILE A O 1
ATOM 1667 N N . ALA A 1 209 ? 20.896 -15.094 -13.275 1.00 35.34 209 ALA A N 1
ATOM 1668 C CA . ALA A 1 209 ? 22.351 -15.093 -13.345 1.00 35.34 209 ALA A CA 1
ATOM 1669 C C . ALA A 1 209 ? 22.772 -13.995 -14.320 1.00 35.34 209 ALA A C 1
ATOM 1671 O O . ALA A 1 209 ? 22.161 -13.934 -15.413 1.00 35.34 209 ALA A O 1
#

Organism: NCBI:txid1758121

InterPro domains:
  IPR029731 OSGIN 1/2 [PTHR15192] (8-206)
  IPR036188 FAD/NAD(P)-binding domain superfamily [G3DSA:3.50.50.60] (3-206)
  IPR036188 FAD/NAD(P)-binding domain superfamily [SSF51905] (17-184)

Sequence (209 aa):
MRNQETRLNANIKSDRVMPEEIARYYKHYVKVMGLQKNFRDNVYITSVSRLYRGKDDEDRSEINEGISTQHLEMEDGQKSLIKRNWEVRGYQRATDGSHVPFCLFAENVALATGSFDSPGRLQVEGEDFPFVLHSMSDFGAAISKGKFRGKADPVLIVGAGLTAADAVLCAYNNNIPVIHVFRRRVTDTSLIFKQLPKKLYPEYHKGIA